Protein AF-A0A9W6BZ04-F1 (afdb_monomer)

Sequence (343 aa):
MGPELGLNRPGLRVLELGAGLGWLGMTVARNLPAAAVVVLTEQEEGGGLAWLRHNLALNAHLPGMGVVRAEPCDWRSVAGRIEQQQQQHGQVQVQPCSHQGQKEGRCSGPAAPQQSIADMPRDSQVWVAGTRDADPSLSESPPLQLQLQTQGPQSCPTPLAVDPLPEYGTCRSGSGPIGPRLQPDPSADLEPALGGADLCPLRDVHGLGRGCSDDTGTVISSSGERSGSSSSSSGTDSGCTLCSQQWDLVLGSDLVYNDVGADCLPRVMRALAGSGSGRILYCHTKHRFDTHDMQFFSQLAACGLECREVHEPSVPSPPPSPPPLTELFPDMRIAVYDIRLAG

Radius of gyration: 31.75 Å; Cα contacts (8 Å, |Δi|>4): 339; chains: 1; bounding box: 82×101×78 Å

Structure (mmCIF, N/CA/C/O backbone):
data_AF-A0A9W6BZ04-F1
#
_entry.id   AF-A0A9W6BZ04-F1
#
loop_
_atom_site.group_PDB
_atom_site.id
_atom_site.type_symbol
_atom_site.label_atom_id
_atom_site.label_alt_id
_atom_site.label_comp_id
_atom_site.label_asym_id
_atom_site.label_entity_id
_atom_site.label_seq_id
_atom_site.pdbx_PDB_ins_code
_atom_site.Cartn_x
_atom_site.Cartn_y
_atom_site.Cartn_z
_atom_site.occupancy
_atom_site.B_iso_or_equiv
_atom_site.auth_seq_id
_atom_site.auth_comp_id
_atom_site.auth_asym_id
_atom_site.auth_atom_id
_atom_site.pdbx_PDB_model_num
ATOM 1 N N . MET A 1 1 ? 5.947 5.901 18.340 1.00 54.22 1 MET A N 1
ATOM 2 C CA . MET A 1 1 ? 4.980 6.133 17.241 1.00 54.22 1 MET A CA 1
ATOM 3 C C . MET A 1 1 ? 3.594 5.491 17.425 1.00 54.22 1 MET A C 1
ATOM 5 O O . MET A 1 1 ? 2.641 6.023 16.876 1.00 54.22 1 MET A O 1
ATOM 9 N N . GLY A 1 2 ? 3.415 4.402 18.192 1.00 60.97 2 GLY A N 1
ATOM 10 C CA . GLY A 1 2 ? 2.114 3.699 18.290 1.00 60.97 2 GLY A CA 1
ATOM 11 C C . GLY A 1 2 ? 0.882 4.530 18.722 1.00 60.97 2 GLY A C 1
ATOM 12 O O . GLY A 1 2 ? -0.166 4.390 18.089 1.00 60.97 2 GLY A O 1
ATOM 13 N N . PRO A 1 3 ? 0.968 5.408 19.746 1.00 72.88 3 PRO A N 1
ATOM 14 C CA . PRO A 1 3 ? -0.195 6.171 20.218 1.00 72.88 3 PRO A CA 1
ATOM 15 C C . PRO A 1 3 ? -0.696 7.226 19.225 1.00 72.88 3 PRO A C 1
ATOM 17 O O . PRO A 1 3 ? -1.900 7.361 19.040 1.00 72.88 3 PRO A O 1
ATOM 20 N N . GLU A 1 4 ? 0.214 7.941 18.560 1.00 77.25 4 GLU A N 1
ATOM 21 C CA . GLU A 1 4 ? -0.120 9.036 17.633 1.00 77.25 4 GLU A CA 1
ATOM 22 C C . GLU A 1 4 ? -0.792 8.534 16.354 1.00 77.25 4 GLU A C 1
ATOM 24 O O . GLU A 1 4 ? -1.664 9.195 15.799 1.00 77.25 4 GLU A O 1
ATOM 29 N N . LEU A 1 5 ? -0.419 7.332 15.910 1.00 78.81 5 LEU A N 1
ATOM 30 C CA . LEU A 1 5 ? -1.044 6.657 14.775 1.00 78.81 5 LEU A CA 1
ATOM 31 C C . LEU A 1 5 ? -2.346 5.931 15.160 1.00 78.81 5 LEU A C 1
ATOM 33 O O . LEU A 1 5 ? -2.987 5.328 14.303 1.00 78.81 5 LEU A O 1
ATOM 37 N N . GLY A 1 6 ? -2.725 5.938 16.444 1.00 84.44 6 GLY A N 1
ATOM 38 C CA . GLY A 1 6 ? -3.890 5.210 16.942 1.00 84.44 6 GLY A CA 1
ATOM 39 C C . GLY A 1 6 ? -3.772 3.690 16.796 1.00 84.44 6 GLY A C 1
ATOM 40 O O . GLY A 1 6 ? -4.794 3.008 16.791 1.00 84.44 6 GLY A O 1
ATOM 41 N N . LEU A 1 7 ? -2.553 3.146 16.676 1.00 87.69 7 LEU A N 1
ATOM 42 C CA . LEU A 1 7 ? -2.330 1.718 16.401 1.00 87.69 7 LEU A CA 1
ATOM 43 C C . LEU A 1 7 ? -2.511 0.819 17.627 1.00 87.69 7 LEU A C 1
ATOM 45 O O . LEU A 1 7 ? -2.673 -0.389 17.498 1.00 87.69 7 LEU A O 1
ATOM 49 N N . ASN A 1 8 ? -2.523 1.411 18.820 1.00 87.19 8 ASN A N 1
ATOM 50 C CA . ASN A 1 8 ? -2.681 0.683 20.077 1.00 87.19 8 ASN A CA 1
ATOM 51 C C . ASN A 1 8 ? -4.150 0.401 20.437 1.00 87.19 8 ASN A C 1
ATOM 53 O O . ASN A 1 8 ? -4.415 -0.164 21.499 1.00 87.19 8 ASN A O 1
ATOM 57 N N . ARG A 1 9 ? -5.118 0.826 19.611 1.00 90.06 9 ARG A N 1
ATOM 58 C CA . ARG A 1 9 ? -6.535 0.610 19.923 1.00 90.06 9 ARG A CA 1
ATOM 59 C C . ARG A 1 9 ? -6.929 -0.860 19.719 1.00 90.06 9 ARG A C 1
ATOM 61 O O . ARG A 1 9 ? -6.537 -1.455 18.714 1.00 90.06 9 ARG A O 1
ATOM 68 N N . PRO A 1 10 ? -7.734 -1.440 20.625 1.00 94.44 10 PRO A N 1
ATOM 69 C CA . PRO A 1 10 ? -8.326 -2.750 20.406 1.00 94.44 10 PRO A CA 1
ATOM 70 C C . PRO A 1 10 ? -9.190 -2.776 19.149 1.00 94.44 10 PRO A C 1
ATOM 72 O O . PRO A 1 10 ? -9.896 -1.813 18.848 1.00 94.44 10 PRO A O 1
ATOM 75 N N . GLY A 1 11 ? -9.170 -3.908 18.454 1.00 95.56 11 GLY A N 1
ATOM 76 C CA . GLY A 1 11 ? -10.063 -4.159 17.331 1.00 95.56 11 GLY A CA 1
ATOM 77 C C . GLY A 1 11 ? -9.575 -3.610 15.990 1.00 95.56 11 GLY A C 1
ATOM 78 O O . GLY A 1 11 ? -10.374 -3.504 15.065 1.00 95.56 11 GLY A O 1
ATOM 79 N N . LEU A 1 12 ? -8.289 -3.264 15.878 1.00 95.88 12 LEU A N 1
ATOM 80 C CA . LEU A 1 12 ? -7.738 -2.625 14.684 1.00 95.88 12 LEU A CA 1
ATOM 81 C C . LEU A 1 12 ? -7.803 -3.545 13.456 1.00 95.88 12 LEU A C 1
ATOM 83 O O . LEU A 1 12 ? -7.442 -4.721 13.532 1.00 95.88 12 LEU A O 1
ATOM 87 N N . ARG A 1 13 ? -8.256 -3.008 12.324 1.00 96.88 13 ARG A N 1
ATOM 88 C CA . ARG A 1 13 ? -8.379 -3.707 11.040 1.00 96.88 13 ARG A CA 1
ATOM 89 C C . ARG A 1 13 ? -7.335 -3.187 10.062 1.00 96.88 13 ARG A C 1
ATOM 91 O O . ARG A 1 13 ? -7.428 -2.045 9.610 1.00 96.88 13 ARG A O 1
ATOM 98 N N . VAL A 1 14 ? -6.361 -4.026 9.726 1.00 97.12 14 VAL A N 1
ATOM 99 C CA . VAL A 1 14 ? -5.273 -3.682 8.802 1.00 97.12 14 VAL A CA 1
ATOM 100 C C . VAL A 1 14 ? -5.469 -4.398 7.472 1.00 97.12 14 VAL A C 1
ATOM 102 O O . VAL A 1 14 ? -5.781 -5.588 7.451 1.00 97.12 14 VAL A O 1
ATOM 105 N N . LEU A 1 15 ? -5.236 -3.682 6.378 1.00 97.88 15 LEU A N 1
ATOM 106 C CA . LEU A 1 15 ? -5.147 -4.230 5.028 1.00 97.88 15 LEU A CA 1
ATOM 107 C C . LEU A 1 15 ? -3.746 -3.981 4.468 1.00 97.88 15 LEU A C 1
ATOM 109 O O . LEU A 1 15 ? -3.263 -2.858 4.531 1.00 97.88 15 LEU A O 1
ATOM 113 N N . GLU A 1 16 ? -3.113 -4.989 3.881 1.00 98.31 16 GLU A N 1
ATOM 114 C CA . GLU A 1 16 ? -1.902 -4.839 3.072 1.00 98.31 16 GLU A CA 1
ATOM 115 C C . GLU A 1 16 ? -2.220 -5.126 1.599 1.00 98.31 16 GLU A C 1
ATOM 117 O O . GLU A 1 16 ? -2.743 -6.191 1.254 1.00 98.31 16 GLU A O 1
ATOM 122 N N . LEU A 1 17 ? -1.906 -4.168 0.727 1.00 98.12 17 LEU A N 1
ATOM 123 C CA . LEU A 1 17 ? -2.006 -4.285 -0.725 1.00 98.12 17 LEU A CA 1
ATOM 124 C C . LEU A 1 17 ? -0.727 -4.901 -1.294 1.00 98.12 17 LEU A C 1
ATOM 126 O O . LEU A 1 17 ? 0.350 -4.409 -0.975 1.00 98.12 17 LEU A O 1
ATOM 130 N N . GLY A 1 18 ? -0.855 -5.926 -2.147 1.00 97.38 18 GLY A N 1
ATOM 131 C CA . GLY A 1 18 ? 0.272 -6.554 -2.856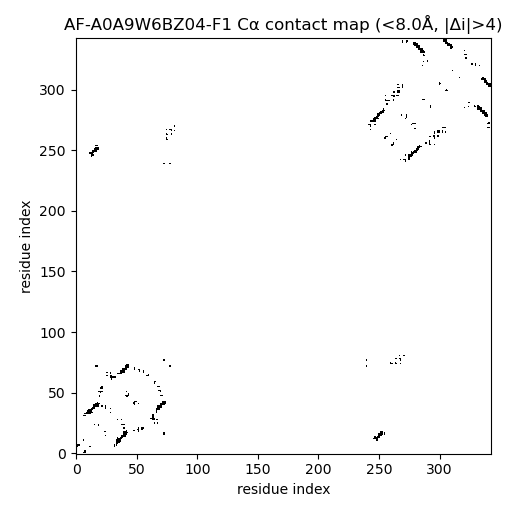 1.00 97.38 18 GLY A CA 1
ATOM 132 C C . GLY A 1 18 ? 1.355 -7.074 -1.912 1.00 97.38 18 GLY A C 1
ATOM 133 O O . GLY A 1 18 ? 2.504 -6.645 -1.966 1.00 97.38 18 GLY A O 1
ATOM 134 N N . ALA A 1 19 ? 0.966 -7.962 -1.003 1.00 98.00 19 ALA A N 1
ATOM 135 C CA . ALA A 1 19 ? 1.799 -8.408 0.104 1.00 98.00 19 ALA A CA 1
ATOM 136 C C . ALA A 1 19 ? 3.002 -9.262 -0.338 1.00 98.00 19 ALA A C 1
ATOM 138 O O . ALA A 1 19 ? 3.933 -9.460 0.449 1.00 98.00 19 ALA A O 1
ATOM 139 N N . GLY A 1 20 ? 2.996 -9.808 -1.560 1.00 96.94 20 GLY A N 1
ATOM 140 C CA . GLY A 1 20 ? 4.049 -10.664 -2.092 1.00 96.94 20 GLY A CA 1
ATOM 141 C C . GLY A 1 20 ? 4.304 -11.872 -1.192 1.00 96.94 20 GLY A C 1
ATOM 142 O O . GLY A 1 20 ? 3.544 -12.837 -1.163 1.00 96.94 20 GLY A O 1
ATOM 143 N N . LEU A 1 21 ? 5.392 -11.816 -0.422 1.00 97.88 21 LEU A N 1
ATOM 144 C CA . LEU A 1 21 ? 5.762 -12.863 0.536 1.00 97.88 21 LEU A CA 1
ATOM 145 C C . LEU A 1 21 ? 5.057 -12.743 1.902 1.00 97.88 21 LEU A C 1
ATOM 147 O O . LEU A 1 21 ? 5.131 -13.683 2.693 1.00 97.88 21 LEU A O 1
ATOM 151 N N . GLY A 1 22 ? 4.405 -11.613 2.193 1.00 98.06 22 GLY A N 1
ATOM 152 C CA . GLY A 1 22 ? 3.672 -11.348 3.436 1.00 98.06 22 GLY A CA 1
ATOM 153 C C . GLY A 1 22 ? 4.522 -10.832 4.601 1.00 98.06 22 GLY A C 1
ATOM 154 O O . GLY A 1 22 ? 4.032 -10.754 5.726 1.00 98.06 22 GLY A O 1
ATOM 155 N N . TRP A 1 23 ? 5.797 -10.499 4.373 1.00 98.00 23 TRP A N 1
ATOM 156 C CA . TRP A 1 23 ? 6.731 -10.110 5.439 1.00 98.00 23 TRP A CA 1
ATOM 157 C C . TRP A 1 23 ? 6.267 -8.899 6.248 1.00 98.00 23 TRP A C 1
ATOM 159 O O . TRP A 1 23 ? 6.325 -8.934 7.481 1.00 98.00 23 TRP A O 1
ATOM 169 N N . LEU A 1 24 ? 5.810 -7.839 5.577 1.00 97.44 24 LEU A N 1
ATOM 170 C CA . LEU A 1 24 ? 5.386 -6.609 6.238 1.00 97.44 24 LEU A CA 1
ATOM 171 C C . LEU A 1 24 ? 4.152 -6.868 7.104 1.00 97.44 24 LEU A C 1
ATOM 173 O O . LEU A 1 24 ? 4.206 -6.637 8.311 1.00 97.44 24 LEU A O 1
ATOM 177 N N . GLY A 1 25 ? 3.075 -7.417 6.550 1.00 97.81 25 GLY A N 1
ATOM 178 C CA . GLY A 1 25 ? 1.854 -7.652 7.308 1.00 97.81 25 GLY A CA 1
ATOM 179 C C . GLY A 1 25 ? 1.984 -8.702 8.412 1.00 97.81 25 GLY A C 1
ATOM 180 O O . GLY A 1 25 ? 1.429 -8.504 9.493 1.00 97.81 25 GLY A O 1
ATOM 181 N N . MET A 1 26 ? 2.789 -9.758 8.230 1.00 98.25 26 MET A N 1
ATOM 182 C CA . MET A 1 26 ? 3.126 -10.676 9.331 1.00 98.25 26 MET A CA 1
ATOM 183 C C . MET A 1 26 ? 3.902 -9.963 10.446 1.00 98.25 26 MET A C 1
ATOM 185 O O . MET A 1 26 ? 3.641 -10.178 11.631 1.00 98.25 26 MET A O 1
ATOM 189 N N . THR A 1 27 ? 4.835 -9.078 10.088 1.00 97.75 27 THR A N 1
ATOM 190 C CA . THR A 1 27 ? 5.570 -8.266 11.068 1.00 97.75 27 THR A CA 1
ATOM 191 C C . THR A 1 27 ? 4.628 -7.323 11.810 1.00 97.75 27 THR A C 1
ATOM 193 O O . THR A 1 27 ? 4.702 -7.224 13.034 1.00 97.75 27 THR A O 1
ATOM 196 N N . VAL A 1 28 ? 3.702 -6.678 11.102 1.00 96.06 28 VAL A N 1
ATOM 197 C CA . VAL A 1 28 ? 2.673 -5.818 11.696 1.00 96.06 28 VAL A CA 1
ATOM 198 C C . VAL A 1 28 ? 1.808 -6.608 12.675 1.00 96.06 28 VAL A C 1
ATOM 200 O O . VAL A 1 28 ? 1.656 -6.183 13.815 1.00 96.06 28 VAL A O 1
ATOM 203 N N . ALA A 1 29 ? 1.315 -7.788 12.294 1.00 96.81 29 ALA A N 1
ATOM 204 C CA . ALA A 1 29 ? 0.484 -8.625 13.161 1.00 96.81 29 ALA A CA 1
ATOM 205 C C . ALA A 1 29 ? 1.190 -9.024 14.467 1.00 96.81 29 ALA A C 1
ATOM 207 O O . ALA A 1 29 ? 0.602 -8.959 15.545 1.00 96.81 29 ALA A O 1
ATOM 208 N N . ARG A 1 30 ? 2.482 -9.364 14.392 1.00 96.44 30 ARG A N 1
ATOM 209 C CA . ARG A 1 30 ? 3.304 -9.687 15.571 1.00 96.44 30 ARG A CA 1
ATOM 210 C C . ARG A 1 30 ? 3.502 -8.498 16.513 1.00 96.44 30 ARG A C 1
ATOM 212 O O . ARG A 1 30 ? 3.690 -8.701 17.709 1.00 96.44 30 ARG A O 1
ATOM 219 N N . ASN A 1 31 ? 3.491 -7.278 15.977 1.00 95.62 31 ASN A N 1
ATOM 220 C CA . ASN A 1 31 ? 3.725 -6.047 16.734 1.00 95.62 31 ASN A CA 1
ATOM 221 C C . ASN A 1 31 ? 2.431 -5.305 17.110 1.00 95.62 31 ASN A C 1
ATOM 223 O O . ASN A 1 31 ? 2.485 -4.363 17.898 1.00 95.62 31 ASN A O 1
ATOM 227 N N . LEU A 1 32 ? 1.274 -5.741 16.602 1.00 95.06 32 LEU A N 1
ATOM 228 C CA . LEU A 1 32 ? -0.050 -5.203 16.918 1.00 95.06 32 LEU A CA 1
ATOM 229 C C . LEU A 1 32 ? -0.950 -6.296 17.522 1.00 95.06 32 LEU A C 1
ATOM 231 O O . LEU A 1 32 ? -1.942 -6.689 16.908 1.00 95.06 32 LEU A O 1
ATOM 235 N N . PRO A 1 33 ? -0.668 -6.772 18.751 1.00 91.44 33 PRO A N 1
ATOM 236 C CA . PRO A 1 33 ? -1.429 -7.863 19.371 1.00 91.44 33 PRO A CA 1
ATOM 237 C C . PRO A 1 33 ? -2.907 -7.522 19.633 1.00 91.44 33 PRO A C 1
ATOM 239 O O . PRO A 1 33 ? -3.699 -8.413 19.921 1.00 91.44 33 PRO A O 1
ATOM 242 N N . ALA A 1 34 ? -3.279 -6.241 19.554 1.00 92.56 34 ALA A N 1
ATOM 243 C CA . ALA A 1 34 ? -4.647 -5.757 19.724 1.00 92.56 34 ALA A CA 1
ATOM 244 C C . ALA A 1 34 ? -5.436 -5.651 18.400 1.00 92.56 34 ALA A C 1
ATOM 246 O O . ALA A 1 34 ? -6.613 -5.276 18.425 1.00 92.56 34 ALA A O 1
ATOM 247 N N . ALA A 1 35 ? -4.812 -5.952 17.254 1.00 95.81 35 ALA A N 1
ATOM 248 C CA . ALA A 1 35 ? -5.495 -5.969 15.965 1.00 95.81 35 ALA A CA 1
ATOM 249 C C . ALA A 1 35 ? -6.572 -7.065 15.942 1.00 95.81 35 ALA A C 1
ATOM 251 O O . ALA A 1 35 ? -6.328 -8.200 16.344 1.00 95.81 35 ALA A O 1
ATOM 252 N N . ALA A 1 36 ? -7.767 -6.729 15.455 1.00 96.12 36 ALA A N 1
ATOM 253 C CA . ALA A 1 36 ? -8.817 -7.716 15.209 1.00 96.12 36 ALA A CA 1
ATOM 254 C C . ALA A 1 36 ? -8.498 -8.580 13.989 1.00 96.12 36 ALA A C 1
ATOM 256 O O . ALA A 1 36 ? -8.820 -9.766 13.971 1.00 96.12 36 ALA A O 1
ATOM 257 N N . VAL A 1 37 ? -7.927 -7.970 12.948 1.00 97.38 37 VAL A N 1
ATOM 258 C CA . VAL A 1 37 ? -7.633 -8.648 11.686 1.00 97.38 37 VAL A CA 1
ATOM 259 C C . VAL A 1 37 ? -6.518 -7.932 10.934 1.00 97.38 37 VAL A C 1
ATOM 261 O O . VAL A 1 37 ? -6.476 -6.701 10.888 1.00 97.38 37 VAL A O 1
ATOM 264 N N . VAL A 1 38 ? -5.648 -8.719 10.308 1.00 97.81 38 VAL A N 1
ATOM 265 C CA . VAL A 1 38 ? -4.677 -8.261 9.313 1.00 97.81 38 VAL A CA 1
ATOM 266 C C . VAL A 1 38 ? -4.923 -9.049 8.028 1.00 97.81 38 VAL A C 1
ATOM 268 O O . VAL A 1 38 ? -4.720 -10.263 7.982 1.00 97.81 38 VAL A O 1
ATOM 271 N N . VAL A 1 39 ? -5.402 -8.372 6.988 1.00 98.12 39 VAL A N 1
ATOM 272 C CA . VAL A 1 39 ? -5.646 -8.978 5.676 1.00 98.12 39 VAL A CA 1
ATOM 273 C 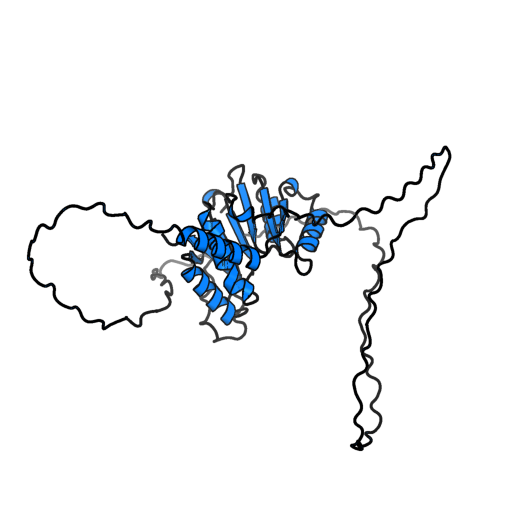C . VAL A 1 39 ? -4.493 -8.642 4.749 1.00 98.12 39 VAL A C 1
ATOM 275 O O . VAL A 1 39 ? -4.231 -7.477 4.477 1.00 98.12 39 VAL A O 1
ATOM 278 N N . LEU A 1 40 ? -3.820 -9.674 4.255 1.00 98.50 40 LEU A N 1
ATOM 279 C CA . LEU A 1 40 ? -2.778 -9.574 3.241 1.00 98.50 40 LEU A CA 1
ATOM 280 C C . LEU A 1 40 ? -3.403 -9.871 1.887 1.00 98.50 40 LEU A C 1
ATOM 282 O O . LEU A 1 40 ? -4.123 -10.863 1.758 1.00 98.50 40 LEU A O 1
ATOM 286 N N . THR A 1 41 ? -3.146 -9.048 0.880 1.00 98.12 41 THR A N 1
ATOM 287 C CA . THR A 1 41 ? -3.734 -9.269 -0.443 1.00 98.12 41 THR A CA 1
ATOM 288 C C . THR A 1 41 ? -2.697 -9.531 -1.508 1.00 98.12 41 THR A C 1
ATOM 290 O O . THR A 1 41 ? -1.610 -8.966 -1.469 1.00 98.12 41 THR A O 1
ATOM 293 N N . GLU A 1 42 ? -3.043 -10.390 -2.460 1.00 97.56 42 GLU A N 1
ATOM 294 C CA . GLU A 1 42 ? -2.203 -10.692 -3.615 1.00 97.56 42 GLU A CA 1
ATOM 295 C C . GLU A 1 42 ? -3.067 -11.112 -4.808 1.00 97.56 42 GLU A C 1
ATOM 297 O O . GLU A 1 42 ? -4.206 -11.563 -4.630 1.00 97.56 42 GLU A O 1
ATOM 302 N N . GLN A 1 43 ? -2.539 -10.972 -6.022 1.00 95.38 43 GLN A N 1
ATOM 303 C CA . GLN A 1 43 ? -3.199 -11.479 -7.220 1.00 95.38 43 GLN A CA 1
ATOM 304 C C . GLN A 1 43 ? -3.201 -13.018 -7.246 1.00 95.38 43 GLN A C 1
ATOM 306 O O . GLN A 1 43 ? -2.257 -13.687 -6.810 1.00 95.38 43 GLN A O 1
ATOM 311 N N . GLU A 1 44 ? -4.284 -13.601 -7.760 1.00 95.31 44 GLU A N 1
ATOM 312 C CA . GLU A 1 44 ? -4.364 -15.052 -7.978 1.00 95.31 44 GLU A CA 1
ATOM 313 C C . GLU A 1 44 ? -3.587 -15.478 -9.221 1.00 95.31 44 GLU A C 1
ATOM 315 O O . GLU A 1 44 ? -2.946 -16.534 -9.224 1.00 95.31 44 GLU A O 1
ATOM 320 N N . GLU A 1 45 ? -3.615 -14.642 -10.262 1.00 94.12 45 GLU A N 1
ATOM 321 C CA . GLU A 1 45 ? -2.886 -14.878 -11.501 1.00 94.12 45 GLU A CA 1
ATOM 322 C C . GLU A 1 45 ? -1.379 -15.009 -11.221 1.00 94.12 45 GLU A C 1
ATOM 324 O O . GLU A 1 45 ? -0.792 -14.258 -10.444 1.00 94.12 45 GLU A O 1
ATOM 329 N N . GLY A 1 46 ? -0.743 -16.024 -11.809 1.00 94.44 46 GLY A N 1
ATOM 330 C CA . GLY A 1 46 ? 0.673 -16.317 -11.569 1.00 94.44 46 GLY A CA 1
ATOM 331 C C . GLY A 1 46 ? 0.984 -16.992 -10.225 1.00 94.44 46 GLY A C 1
ATOM 332 O O . GLY A 1 46 ? 2.150 -17.248 -9.940 1.00 94.44 46 GLY A O 1
ATOM 333 N N . GLY A 1 47 ? -0.024 -17.324 -9.407 1.00 96.81 47 GLY A N 1
ATOM 334 C CA . GLY A 1 47 ? 0.149 -18.117 -8.184 1.00 96.81 47 GLY A CA 1
ATOM 335 C C . GLY A 1 47 ? 0.617 -17.334 -6.953 1.00 96.81 47 GLY A C 1
ATOM 336 O O . GLY A 1 47 ? 0.888 -17.952 -5.919 1.00 96.81 47 GLY A O 1
ATOM 337 N N . GLY A 1 48 ? 0.667 -15.999 -7.022 1.00 96.62 48 GLY A N 1
ATOM 338 C CA . GLY A 1 48 ? 1.095 -15.138 -5.912 1.00 96.62 48 GLY A CA 1
ATOM 339 C C . GLY A 1 48 ? 0.299 -15.391 -4.630 1.00 96.62 48 GLY A C 1
ATOM 340 O O . GLY A 1 48 ? 0.878 -15.655 -3.576 1.00 96.62 48 GLY A O 1
ATOM 341 N N . LEU A 1 49 ? -1.034 -15.436 -4.721 1.00 97.50 49 LEU A N 1
ATOM 342 C CA . LEU A 1 49 ? -1.887 -15.715 -3.562 1.00 97.50 49 LEU A CA 1
ATOM 343 C C . LEU A 1 49 ? -1.656 -17.106 -2.950 1.00 97.50 49 LEU A C 1
ATOM 345 O O . LEU A 1 49 ? -1.691 -17.260 -1.726 1.00 97.50 49 LEU A O 1
ATOM 349 N N . ALA A 1 50 ? -1.429 -18.131 -3.775 1.00 97.94 50 ALA A N 1
ATOM 350 C CA . ALA A 1 50 ? -1.141 -19.478 -3.283 1.00 97.94 50 ALA A CA 1
ATOM 351 C C . ALA A 1 50 ? 0.193 -19.508 -2.521 1.00 97.94 50 ALA A C 1
ATOM 353 O O . ALA A 1 50 ? 0.276 -20.099 -1.442 1.00 97.94 50 ALA A O 1
ATOM 354 N N . TRP A 1 51 ? 1.204 -18.807 -3.040 1.00 98.31 51 TRP A N 1
ATOM 355 C CA . TRP A 1 51 ? 2.502 -18.661 -2.389 1.00 98.31 51 TRP A CA 1
ATOM 356 C C . TRP A 1 51 ? 2.412 -17.889 -1.065 1.00 98.31 51 TRP A C 1
ATOM 358 O O . TRP A 1 51 ? 2.955 -18.322 -0.048 1.00 98.31 51 TRP A O 1
ATOM 368 N N . LEU A 1 52 ? 1.646 -16.797 -1.033 1.00 98.44 52 LEU A N 1
ATOM 369 C CA . LEU A 1 52 ? 1.375 -16.043 0.190 1.00 98.44 52 LEU A CA 1
ATOM 370 C C . LEU A 1 52 ? 0.702 -16.920 1.260 1.00 98.44 52 LEU A C 1
ATOM 372 O O . LEU A 1 52 ? 1.125 -16.931 2.416 1.00 98.44 52 LEU A O 1
ATOM 376 N N . ARG A 1 53 ? -0.312 -17.710 0.879 1.00 98.50 53 ARG A N 1
ATOM 377 C CA . ARG A 1 53 ? -0.979 -18.668 1.781 1.00 98.50 53 ARG A CA 1
ATOM 378 C C . ARG A 1 53 ? -0.017 -19.733 2.309 1.00 98.50 53 ARG A C 1
ATOM 380 O O . ARG A 1 53 ? -0.080 -20.066 3.491 1.00 98.50 53 ARG A O 1
ATOM 387 N N . HIS A 1 54 ? 0.880 -20.240 1.464 1.00 98.38 54 HIS A N 1
ATOM 388 C CA . HIS A 1 54 ? 1.928 -21.169 1.882 1.00 98.38 54 HIS A CA 1
ATOM 389 C C . HIS A 1 54 ? 2.836 -20.548 2.957 1.00 98.38 54 HIS A C 1
ATOM 391 O O . HIS A 1 54 ? 3.023 -21.146 4.018 1.00 98.38 54 HIS A O 1
ATOM 397 N N . ASN A 1 55 ? 3.316 -19.318 2.749 1.00 98.62 55 ASN A N 1
ATOM 398 C CA . ASN A 1 55 ? 4.149 -18.616 3.732 1.00 98.62 55 ASN A CA 1
ATOM 399 C C . ASN A 1 55 ? 3.415 -18.364 5.054 1.00 98.62 55 ASN A C 1
ATOM 401 O O . ASN A 1 55 ? 4.005 -18.524 6.124 1.00 98.62 55 ASN A O 1
ATOM 405 N N . LEU A 1 56 ? 2.127 -18.014 5.004 1.00 98.38 56 LEU A N 1
ATOM 406 C CA . LEU A 1 56 ? 1.309 -17.880 6.210 1.00 98.38 56 LEU A CA 1
ATOM 407 C C . LEU A 1 56 ? 1.217 -19.196 6.986 1.00 98.38 56 LEU A C 1
ATOM 409 O O . LEU A 1 56 ? 1.373 -19.190 8.205 1.00 98.38 56 LEU A O 1
ATOM 413 N N . ALA A 1 57 ? 1.026 -20.323 6.296 1.00 98.44 57 ALA A N 1
ATOM 414 C CA . ALA A 1 57 ? 0.972 -21.635 6.935 1.00 98.44 57 ALA A CA 1
ATOM 415 C C . ALA A 1 57 ? 2.295 -21.990 7.636 1.00 98.44 57 ALA A C 1
ATOM 417 O O . ALA A 1 57 ? 2.274 -22.450 8.778 1.00 98.44 57 ALA A O 1
ATOM 418 N N . LEU A 1 58 ? 3.441 -21.704 7.006 1.00 98.38 58 LEU A N 1
ATOM 419 C CA . LEU A 1 58 ? 4.763 -21.905 7.619 1.00 98.38 58 LEU A CA 1
ATOM 420 C C . LEU A 1 58 ? 4.951 -21.081 8.903 1.00 98.38 58 LEU A C 1
ATOM 422 O O . LEU A 1 58 ? 5.636 -21.514 9.830 1.00 98.38 58 LEU A O 1
ATOM 426 N N . ASN A 1 59 ? 4.318 -19.911 8.982 1.00 98.38 59 ASN A N 1
ATOM 427 C CA . ASN A 1 59 ? 4.462 -18.975 10.094 1.00 98.38 59 ASN A CA 1
ATOM 428 C C . ASN A 1 59 ? 3.305 -19.022 11.102 1.00 98.38 59 ASN A C 1
ATOM 430 O O . ASN A 1 59 ? 3.346 -18.294 12.089 1.00 98.38 59 ASN A O 1
ATOM 434 N N . ALA A 1 60 ? 2.306 -19.892 10.924 1.00 98.25 60 ALA A N 1
ATOM 435 C CA . ALA A 1 60 ? 1.081 -19.913 11.734 1.00 98.25 60 ALA A CA 1
ATOM 436 C C . ALA A 1 60 ? 1.314 -20.101 13.249 1.00 98.25 60 ALA A C 1
ATOM 438 O O . ALA A 1 60 ? 0.462 -19.745 14.059 1.00 98.25 60 ALA A O 1
ATOM 439 N N . HIS A 1 61 ? 2.471 -20.643 13.635 1.00 97.88 61 HIS A N 1
ATOM 440 C CA . HIS A 1 61 ? 2.875 -20.856 15.024 1.00 97.88 61 HIS A CA 1
ATOM 441 C C . HIS A 1 61 ? 3.386 -19.585 15.730 1.00 97.88 61 HIS A C 1
ATOM 443 O O . HIS A 1 61 ? 3.558 -19.592 16.950 1.00 97.88 61 HIS A O 1
ATOM 449 N N . LEU A 1 62 ? 3.667 -18.502 14.995 1.00 97.62 62 LEU A N 1
ATOM 450 C CA . LEU A 1 62 ? 4.192 -17.268 15.575 1.00 97.62 62 LEU A CA 1
ATOM 451 C C . LEU A 1 62 ? 3.094 -16.475 16.319 1.00 97.62 62 LEU A C 1
ATOM 453 O O . LEU A 1 62 ? 1.927 -16.493 15.918 1.00 97.62 62 LEU A O 1
ATOM 457 N N . PRO A 1 63 ? 3.444 -15.724 17.382 1.00 97.44 63 PRO A N 1
ATOM 458 C CA . PRO A 1 63 ? 2.486 -14.885 18.102 1.00 97.44 63 PRO A CA 1
ATOM 459 C C . PRO A 1 63 ? 1.771 -13.885 17.183 1.00 97.44 63 PRO A C 1
ATOM 461 O O . PRO A 1 63 ? 2.398 -13.283 16.319 1.00 97.44 63 PRO A O 1
ATOM 464 N N . GLY A 1 64 ? 0.465 -13.683 17.376 1.00 96.31 64 GLY A N 1
ATOM 465 C CA . GLY A 1 64 ? -0.334 -12.742 16.575 1.00 96.31 64 GLY A CA 1
ATOM 466 C C . GLY A 1 64 ? -0.788 -13.273 15.209 1.00 96.31 64 GLY A C 1
ATOM 467 O O . GLY A 1 64 ? -1.624 -12.648 14.567 1.00 96.31 64 GLY A O 1
ATOM 468 N N . MET A 1 65 ? -0.334 -14.453 14.774 1.00 98.00 65 MET A N 1
ATOM 469 C CA . MET A 1 65 ? -0.706 -14.990 13.457 1.00 98.00 65 MET A CA 1
ATOM 470 C C . MET A 1 65 ? -2.156 -15.475 13.354 1.00 98.00 65 MET A C 1
ATOM 472 O O . MET A 1 65 ? -2.686 -15.575 12.252 1.00 98.00 65 MET A O 1
ATOM 476 N N . GLY A 1 66 ? -2.837 -15.694 14.484 1.00 97.31 66 GLY A N 1
ATOM 477 C CA . GLY A 1 66 ? -4.248 -16.097 14.513 1.00 97.31 66 GLY A CA 1
ATOM 478 C C . GLY A 1 66 ? -5.230 -15.065 13.939 1.00 97.31 66 GLY A C 1
ATOM 479 O O . GLY A 1 66 ? -6.374 -15.422 13.668 1.00 97.31 66 GLY A O 1
ATOM 480 N N . VAL A 1 67 ? -4.803 -13.811 13.736 1.00 97.38 67 VAL A N 1
ATOM 481 C CA . VAL A 1 67 ? -5.626 -12.746 13.128 1.00 97.38 67 VAL A CA 1
ATOM 482 C C . VAL A 1 67 ? -5.234 -12.425 11.681 1.00 97.38 67 VAL A C 1
ATOM 484 O O . VAL A 1 67 ? -5.817 -11.525 11.074 1.00 97.38 67 VAL A O 1
ATOM 487 N N . VAL A 1 68 ? -4.248 -13.135 11.121 1.00 98.38 68 VAL A N 1
ATOM 488 C CA . VAL A 1 68 ? -3.731 -12.886 9.770 1.00 98.38 68 VAL A CA 1
ATOM 489 C C . VAL A 1 68 ? -4.401 -13.812 8.766 1.00 98.38 68 VAL A C 1
ATOM 491 O O . VAL A 1 68 ? -4.494 -15.019 8.987 1.00 98.38 68 VAL A O 1
ATOM 494 N N . ARG A 1 69 ? -4.829 -13.270 7.626 1.00 98.06 69 ARG A N 1
ATOM 495 C CA . ARG A 1 69 ? -5.331 -14.072 6.502 1.00 98.06 69 ARG A CA 1
ATOM 496 C C . ARG A 1 69 ? -4.953 -13.468 5.157 1.00 98.06 69 ARG A C 1
ATOM 498 O O . ARG A 1 69 ? -4.668 -12.279 5.073 1.00 98.06 69 ARG A O 1
ATOM 505 N N . ALA A 1 70 ? -4.986 -14.297 4.117 1.00 98.19 70 ALA A N 1
ATOM 506 C CA . ALA A 1 70 ? -4.720 -13.885 2.744 1.00 98.19 70 ALA A CA 1
ATOM 507 C C . ALA A 1 70 ? -6.002 -13.867 1.897 1.00 98.19 70 ALA A C 1
ATOM 509 O O . ALA A 1 70 ? -6.726 -14.868 1.851 1.00 98.19 70 ALA A O 1
ATOM 510 N N . GLU A 1 71 ? -6.248 -12.762 1.196 1.00 97.69 71 GLU A N 1
ATOM 511 C CA . GLU A 1 71 ? -7.396 -12.568 0.301 1.00 97.69 71 GLU A CA 1
ATOM 512 C C . GLU A 1 71 ? -6.940 -12.216 -1.130 1.00 97.69 71 GLU A C 1
ATOM 514 O O . GLU A 1 71 ? -5.915 -11.554 -1.302 1.00 97.69 71 GLU A O 1
ATOM 519 N N . PRO A 1 72 ? -7.673 -12.650 -2.172 1.00 96.69 72 PRO A N 1
ATOM 520 C CA . PRO A 1 72 ? -7.369 -12.262 -3.545 1.00 96.69 72 PRO A CA 1
ATOM 521 C C . PRO A 1 72 ? -7.627 -10.767 -3.764 1.00 96.69 72 PRO A C 1
ATOM 523 O O . PRO A 1 72 ? -8.666 -10.242 -3.358 1.00 96.69 72 PRO A O 1
ATOM 526 N N . CYS A 1 73 ? -6.716 -10.082 -4.453 1.00 96.50 73 CYS A N 1
ATOM 527 C CA . CYS A 1 73 ? -6.932 -8.714 -4.920 1.00 96.50 73 CYS A CA 1
ATOM 528 C C . CYS A 1 73 ? -6.231 -8.484 -6.258 1.00 96.50 73 CYS A C 1
ATOM 530 O O . CYS A 1 73 ? -5.031 -8.234 -6.315 1.00 96.50 73 CYS A O 1
ATOM 532 N N . ASP A 1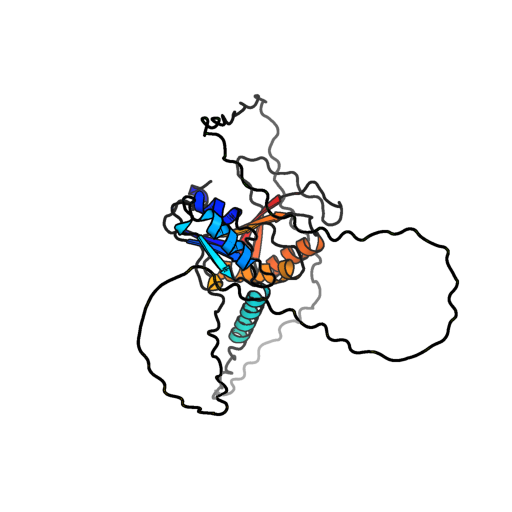 74 ? -7.007 -8.543 -7.337 1.00 96.00 74 ASP A N 1
ATOM 533 C CA . ASP A 1 74 ? -6.572 -8.117 -8.663 1.00 96.00 74 ASP A CA 1
ATOM 534 C C . ASP A 1 74 ? -6.980 -6.653 -8.882 1.00 96.00 74 ASP A C 1
ATOM 536 O O . ASP A 1 74 ? -8.170 -6.317 -8.922 1.00 96.00 74 ASP A O 1
ATOM 540 N N . TRP A 1 75 ? -5.997 -5.761 -9.021 1.00 96.44 75 TRP A N 1
ATOM 541 C CA . TRP A 1 75 ? -6.264 -4.326 -9.125 1.00 96.44 75 TRP A CA 1
ATOM 542 C C . TRP A 1 75 ? -7.011 -3.934 -10.401 1.00 96.44 75 TRP A C 1
ATOM 544 O O . TRP A 1 75 ? -7.814 -3.006 -10.335 1.00 96.44 75 TRP A O 1
ATOM 554 N N . ARG A 1 76 ? -6.825 -4.639 -11.529 1.00 96.31 76 ARG A N 1
ATOM 555 C CA . ARG A 1 76 ? -7.582 -4.371 -12.769 1.00 96.31 76 ARG A CA 1
ATOM 556 C C . ARG A 1 76 ? -9.057 -4.668 -12.553 1.00 96.31 76 ARG A C 1
ATOM 558 O O . ARG A 1 76 ? -9.923 -3.870 -12.900 1.00 96.31 76 ARG A O 1
ATOM 565 N N . SER A 1 77 ? -9.336 -5.804 -11.926 1.00 94.81 77 SER A N 1
ATOM 566 C CA . SER A 1 77 ? -10.690 -6.264 -11.626 1.00 94.81 77 SER A CA 1
ATOM 567 C C . SER A 1 77 ? -11.391 -5.346 -10.624 1.00 94.81 77 SER A C 1
ATOM 569 O O . SER A 1 77 ? -12.600 -5.126 -10.704 1.00 94.81 77 SER A O 1
ATOM 571 N N . VAL A 1 78 ? -10.654 -4.798 -9.654 1.00 94.50 78 VAL A N 1
ATOM 572 C CA . VAL A 1 78 ? -11.196 -3.802 -8.718 1.00 94.50 78 VAL A CA 1
ATOM 573 C C . VAL A 1 78 ? -11.436 -2.464 -9.420 1.00 94.50 78 VAL A C 1
ATOM 575 O O . VAL A 1 78 ? -12.540 -1.932 -9.318 1.00 94.50 78 VAL A O 1
ATOM 578 N N . ALA A 1 79 ? -10.460 -1.955 -10.176 1.00 95.44 79 ALA A N 1
ATOM 579 C CA . ALA A 1 79 ? -10.577 -0.708 -10.930 1.00 95.44 79 ALA A CA 1
ATOM 580 C C . ALA A 1 79 ? -11.752 -0.736 -11.921 1.00 95.44 79 ALA A C 1
ATOM 582 O O . ALA A 1 79 ? -12.596 0.159 -11.888 1.00 95.44 79 ALA A O 1
ATOM 583 N N . GLY A 1 80 ? -11.880 -1.799 -12.719 1.00 95.38 80 GLY A N 1
ATOM 584 C CA . GLY A 1 80 ? -12.977 -1.943 -13.678 1.00 95.38 80 GLY A CA 1
ATOM 585 C C . GLY A 1 80 ? -14.357 -1.955 -13.013 1.00 95.38 80 GLY A C 1
ATOM 586 O O . GLY A 1 80 ? -15.298 -1.353 -13.526 1.00 95.38 80 GLY A O 1
ATOM 587 N N . ARG A 1 81 ? -14.487 -2.566 -11.825 1.00 93.31 81 ARG A N 1
ATOM 588 C CA . ARG A 1 81 ? -15.741 -2.527 -11.050 1.00 93.31 81 ARG A CA 1
ATOM 589 C C . ARG A 1 81 ? -16.057 -1.131 -10.520 1.00 93.31 81 ARG A C 1
ATOM 591 O O . ARG A 1 81 ? -17.217 -0.727 -10.561 1.00 93.31 81 ARG A O 1
ATOM 598 N N . ILE A 1 82 ? -15.053 -0.391 -10.048 1.00 92.50 82 ILE A N 1
ATOM 599 C CA . ILE A 1 82 ? -15.228 0.999 -9.599 1.00 92.50 82 ILE A CA 1
ATOM 600 C C . ILE A 1 82 ? -15.748 1.863 -10.755 1.00 92.50 82 ILE A C 1
ATOM 602 O O . ILE A 1 82 ? -16.715 2.604 -10.584 1.00 92.50 82 ILE A O 1
ATOM 606 N N . GLU A 1 83 ? -15.159 1.732 -11.944 1.00 93.38 83 GLU A N 1
ATOM 607 C CA . GLU A 1 83 ? -15.575 2.484 -13.133 1.00 93.38 83 GLU A CA 1
ATOM 608 C C . GLU A 1 83 ? -17.004 2.127 -13.569 1.00 93.38 83 GLU A C 1
ATOM 610 O O . GLU A 1 83 ? -17.816 3.018 -13.826 1.00 93.38 83 GLU A O 1
ATOM 615 N N . GLN A 1 84 ? -17.359 0.838 -13.573 1.00 93.56 84 GLN A N 1
ATOM 616 C CA . GLN A 1 84 ? -18.726 0.389 -13.865 1.00 93.56 84 GLN A CA 1
ATOM 617 C C . GLN A 1 84 ? -19.744 0.956 -12.865 1.00 93.56 84 GLN A C 1
ATOM 619 O O . GLN A 1 84 ? -20.807 1.433 -13.267 1.00 93.56 84 GLN A O 1
ATOM 624 N N . GLN A 1 85 ? -19.421 0.956 -11.567 1.00 90.69 85 GLN A N 1
ATOM 625 C CA . GLN A 1 85 ? -20.288 1.537 -10.540 1.00 90.69 85 GLN A CA 1
ATOM 626 C C . GLN A 1 85 ? -20.474 3.044 -10.747 1.00 90.69 85 GLN A C 1
ATOM 628 O O . GLN A 1 85 ? -21.598 3.536 -10.643 1.00 90.69 85 GLN A O 1
ATOM 633 N N . GLN A 1 86 ? -19.415 3.784 -11.084 1.00 89.81 86 GLN A N 1
ATOM 634 C CA . GLN A 1 86 ? -19.510 5.220 -11.365 1.00 89.81 86 GLN A CA 1
ATOM 635 C C . GLN A 1 86 ? -20.391 5.514 -12.586 1.00 89.81 86 GLN A C 1
ATOM 637 O O . GLN A 1 86 ? -21.205 6.436 -12.541 1.00 89.81 86 GLN A O 1
ATOM 642 N N . GLN A 1 87 ? -20.297 4.706 -13.646 1.00 92.56 87 GLN A N 1
ATOM 643 C CA . GLN A 1 87 ? -21.151 4.845 -14.832 1.00 92.56 87 GLN A CA 1
ATOM 644 C C . GLN A 1 87 ? -22.630 4.597 -14.508 1.00 92.56 87 GLN A C 1
ATOM 646 O O . GLN A 1 87 ? -23.493 5.343 -14.971 1.00 92.56 87 GLN A O 1
ATOM 651 N N . GLN A 1 88 ? -22.928 3.601 -13.669 1.00 92.44 88 GLN A N 1
ATOM 652 C CA . GLN A 1 88 ? -24.298 3.313 -13.232 1.00 92.44 88 GLN A CA 1
ATOM 653 C C . GLN A 1 88 ? -24.890 4.446 -12.379 1.00 92.44 88 GLN A C 1
ATOM 655 O O . GLN A 1 88 ? -26.048 4.811 -12.570 1.00 92.44 88 GLN A O 1
ATOM 660 N N . HIS A 1 89 ? -24.100 5.049 -11.483 1.00 89.50 89 HIS A N 1
ATOM 661 C CA . HIS A 1 89 ? -24.559 6.177 -10.660 1.00 89.50 89 HIS A CA 1
ATOM 662 C C . HIS A 1 89 ? -24.662 7.488 -11.457 1.00 89.50 89 HIS A C 1
ATOM 664 O O . HIS A 1 89 ? -25.556 8.292 -11.201 1.00 89.50 89 HIS A O 1
ATOM 670 N N . GLY A 1 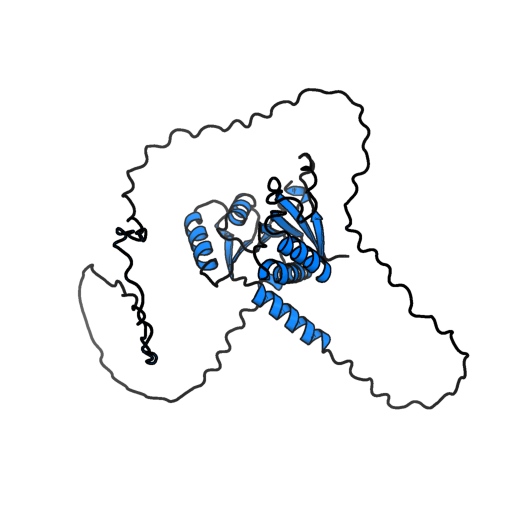90 ? -23.793 7.706 -12.448 1.00 86.38 90 GLY A N 1
ATOM 671 C CA . GLY A 1 90 ? -23.863 8.865 -13.345 1.00 86.38 90 GLY A CA 1
ATOM 672 C C . GLY A 1 90 ? -25.035 8.811 -14.331 1.00 86.38 90 GLY A C 1
ATOM 673 O O . GLY A 1 90 ? -25.483 9.850 -14.810 1.00 86.38 90 GLY A O 1
ATOM 674 N N . GLN A 1 91 ? -25.571 7.617 -14.604 1.00 73.19 91 GLN A N 1
ATOM 675 C CA . GLN A 1 91 ? -26.773 7.416 -15.416 1.00 73.19 91 GLN A CA 1
ATOM 676 C C . GLN A 1 91 ? -28.086 7.545 -14.635 1.00 73.19 91 GLN A C 1
ATOM 678 O O . GLN A 1 91 ? -29.137 7.225 -15.195 1.00 73.19 91 GLN A O 1
ATOM 683 N N . VAL A 1 92 ? -28.078 8.047 -13.389 1.00 62.81 92 VAL A N 1
ATOM 684 C CA . VAL A 1 92 ? -29.317 8.499 -12.737 1.00 62.81 92 VAL A CA 1
ATOM 685 C C . VAL A 1 92 ? -29.890 9.628 -13.587 1.00 62.81 92 VAL A C 1
ATOM 687 O O . VAL A 1 92 ? -29.484 10.787 -13.530 1.00 62.81 92 VAL A O 1
ATOM 690 N N . GLN A 1 93 ? -30.794 9.203 -14.461 1.00 56.59 93 GLN A N 1
ATOM 691 C CA . GLN A 1 93 ? -31.432 9.973 -15.498 1.00 56.59 93 GLN A CA 1
ATOM 692 C C . GLN A 1 93 ? -32.048 11.186 -14.816 1.00 56.59 93 GLN A C 1
ATOM 694 O O . GLN A 1 93 ? -32.910 11.035 -13.949 1.00 56.59 93 GLN A O 1
ATOM 699 N N . VAL A 1 94 ? -31.592 12.386 -15.181 1.00 50.06 94 VAL A N 1
ATOM 700 C CA . VAL A 1 94 ? -32.321 13.613 -14.866 1.00 50.06 94 VAL A CA 1
ATOM 701 C C . VAL A 1 94 ? -33.676 13.431 -15.529 1.00 50.06 94 VAL A C 1
ATOM 703 O O . VAL A 1 94 ? -33.807 13.627 -16.735 1.00 50.06 94 VAL A O 1
ATOM 706 N N . GLN A 1 95 ? -34.653 12.934 -14.771 1.00 62.84 95 GLN A N 1
ATOM 707 C CA . GLN A 1 95 ? -36.010 12.761 -15.244 1.00 62.84 95 GLN A CA 1
ATOM 708 C C . GLN A 1 95 ? -36.457 14.172 -15.616 1.00 62.84 95 GLN A C 1
ATOM 710 O O . GLN A 1 95 ? -36.521 15.026 -14.726 1.00 62.84 95 GLN A O 1
ATOM 715 N N . PRO A 1 96 ? -36.660 14.481 -16.909 1.00 58.31 96 PRO A N 1
ATOM 716 C CA . PRO A 1 96 ? -37.054 15.821 -17.287 1.00 58.31 96 PRO A CA 1
ATOM 717 C C . PRO A 1 96 ? -38.377 16.077 -16.578 1.00 58.31 96 PRO A C 1
ATOM 719 O O . PRO A 1 96 ? -39.351 15.361 -16.816 1.00 58.31 96 PRO A O 1
ATOM 722 N N . CYS A 1 97 ? -38.396 17.044 -15.657 1.00 56.09 97 CYS A N 1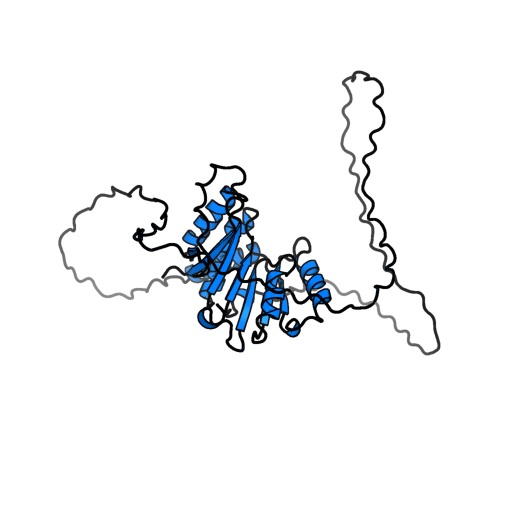
ATOM 723 C CA . CYS A 1 97 ? -39.627 17.506 -15.041 1.00 56.09 97 CYS A CA 1
ATOM 724 C C . CYS A 1 97 ? -40.579 17.853 -16.182 1.00 56.09 97 CYS A C 1
ATOM 726 O O . CYS A 1 97 ? -40.387 18.851 -16.876 1.00 56.09 97 CYS A O 1
ATOM 728 N N . SER A 1 98 ? -41.585 17.012 -16.408 1.00 64.12 98 SER A N 1
ATOM 729 C CA . SER A 1 98 ? -42.660 17.307 -17.336 1.00 64.12 98 SER A CA 1
ATOM 730 C C . SER A 1 98 ? -43.392 18.520 -16.778 1.00 64.12 98 SER A C 1
ATOM 732 O O . SER A 1 98 ? -44.223 18.394 -15.879 1.00 64.12 98 SER A O 1
ATOM 734 N N . HIS A 1 99 ? -43.029 19.707 -17.265 1.00 56.47 99 HIS A N 1
ATOM 735 C CA . HIS A 1 99 ? -43.788 20.931 -17.073 1.00 56.47 99 HIS A CA 1
ATOM 736 C C . HIS A 1 99 ? -45.191 20.712 -17.649 1.00 56.47 99 HIS A C 1
ATOM 738 O O . HIS A 1 99 ? -45.444 20.929 -18.831 1.00 56.47 99 HIS A O 1
ATOM 744 N N . GLN A 1 100 ? -46.119 20.270 -16.799 1.00 58.72 100 GLN A N 1
ATOM 745 C CA . GLN A 1 100 ? -47.523 20.602 -16.983 1.00 58.72 100 GLN A CA 1
ATOM 746 C C . GLN A 1 100 ? -47.649 22.110 -16.793 1.00 58.72 100 GLN A C 1
ATOM 748 O O . GLN A 1 100 ? -47.134 22.681 -15.833 1.00 58.72 100 GLN A O 1
ATOM 753 N N . GLY A 1 101 ? -48.230 22.749 -17.802 1.00 64.94 101 GLY A N 1
ATOM 754 C CA . GLY A 1 101 ? -47.973 24.143 -18.101 1.00 64.94 101 GLY A CA 1
ATOM 755 C C . GLY A 1 101 ? -48.420 25.132 -17.033 1.00 64.94 101 GLY A C 1
ATOM 756 O O . GLY A 1 101 ? -49.463 24.987 -16.398 1.00 64.94 101 GLY A O 1
ATOM 757 N N . GLN A 1 102 ? -47.671 26.226 -16.954 1.00 51.16 102 GLN A N 1
ATOM 758 C CA . GLN A 1 102 ? -48.210 27.510 -16.546 1.00 51.16 102 GLN A CA 1
ATOM 759 C C . GLN A 1 102 ? -47.779 28.586 -17.539 1.00 51.16 102 GLN A C 1
ATOM 761 O O . GLN A 1 102 ? -46.676 28.588 -18.076 1.00 51.16 102 GLN A O 1
ATOM 766 N N . LYS A 1 103 ? -48.767 29.428 -17.826 1.00 57.09 103 LYS A N 1
ATOM 767 C CA . LYS A 1 103 ? -48.851 30.413 -18.893 1.00 57.09 103 LYS A CA 1
ATOM 768 C C . LYS A 1 103 ? -47.740 31.458 -18.857 1.00 57.09 103 LYS A C 1
ATOM 770 O O . LYS A 1 103 ? -47.321 31.921 -17.802 1.00 57.09 103 LYS A O 1
ATOM 775 N N . GLU A 1 104 ? -47.400 31.877 -20.067 1.00 54.44 104 GLU A N 1
ATOM 776 C CA . GLU A 1 104 ? -46.559 33.002 -20.452 1.00 54.44 104 GLU A CA 1
ATOM 777 C C . GLU A 1 104 ? -46.845 34.277 -19.637 1.00 54.44 104 GLU A C 1
ATOM 779 O O . GLU A 1 104 ? -47.945 34.831 -19.669 1.00 54.44 104 GLU A O 1
ATOM 784 N N . GLY A 1 105 ? -45.814 34.768 -18.947 1.00 52.66 105 GLY A N 1
ATOM 785 C CA . GLY A 1 105 ? -45.746 36.098 -18.350 1.00 52.66 105 GLY A CA 1
ATOM 786 C C . GLY A 1 105 ? -44.481 36.793 -18.844 1.00 52.66 105 GLY A C 1
ATOM 787 O O . GLY A 1 105 ? -43.378 36.499 -18.399 1.00 52.66 105 GLY A O 1
ATOM 788 N N . ARG A 1 106 ? -44.653 37.671 -19.830 1.00 55.00 106 ARG A N 1
ATOM 789 C CA . ARG A 1 106 ? -43.613 38.386 -20.577 1.00 55.00 106 ARG A CA 1
ATOM 790 C C . ARG A 1 106 ? -42.951 39.454 -19.692 1.00 55.00 106 ARG A C 1
ATOM 792 O O . ARG A 1 106 ? -43.588 40.461 -19.402 1.00 55.00 106 ARG A O 1
ATOM 799 N N . CYS A 1 107 ? -41.679 39.282 -19.335 1.00 43.19 107 CYS A N 1
ATOM 800 C CA . CYS A 1 107 ? -40.851 40.348 -18.760 1.00 43.19 107 CYS A CA 1
ATOM 801 C C . CYS A 1 107 ? -39.526 40.452 -19.521 1.00 43.19 107 CYS A C 1
ATOM 803 O O . CYS A 1 107 ? -38.683 39.561 -19.467 1.00 43.19 107 CYS A O 1
ATOM 805 N N . SER A 1 108 ? -39.375 41.557 -20.245 1.00 57.66 108 SER A N 1
ATOM 806 C CA . SER A 1 108 ? -38.160 41.959 -20.946 1.00 57.66 108 SER A CA 1
ATOM 807 C C . SER A 1 108 ? -37.158 42.547 -19.947 1.00 57.66 108 SER A C 1
ATOM 809 O O . SER A 1 108 ? -37.481 43.516 -19.262 1.00 57.66 108 SER A O 1
ATOM 811 N N . GLY A 1 109 ? -35.946 41.991 -19.885 1.00 47.09 109 GLY A N 1
ATOM 812 C CA . GLY A 1 109 ? -34.817 42.510 -19.105 1.00 47.09 109 GLY A CA 1
ATOM 813 C C . GLY A 1 109 ? -33.517 42.487 -19.926 1.00 47.09 109 GLY A C 1
ATOM 814 O O . GLY A 1 109 ? -33.417 41.676 -20.848 1.00 47.09 109 GLY A O 1
ATOM 815 N N . PRO A 1 110 ? -32.564 43.404 -19.665 1.00 51.03 110 PRO A N 1
ATOM 816 C CA . PRO A 1 110 ? -31.526 43.789 -20.620 1.00 51.03 110 PRO A CA 1
ATOM 817 C C . PRO A 1 110 ? -30.322 42.837 -20.672 1.00 51.03 110 PRO A C 1
ATOM 819 O O . PRO A 1 110 ? -30.032 42.094 -19.739 1.00 51.03 110 PRO A O 1
ATOM 822 N N . ALA A 1 111 ? -29.628 42.914 -21.809 1.00 48.88 111 ALA A N 1
ATOM 823 C CA . ALA A 1 111 ? -28.488 42.104 -22.219 1.00 48.88 111 ALA A CA 1
ATOM 824 C C . ALA A 1 111 ? -27.298 42.139 -21.241 1.00 48.88 111 ALA A C 1
ATOM 826 O O . ALA A 1 111 ? -26.850 43.209 -20.828 1.00 48.88 111 ALA A O 1
ATOM 827 N N . ALA A 1 112 ? -26.749 40.956 -20.952 1.00 40.34 112 ALA A N 1
ATOM 828 C CA . ALA A 1 112 ? -25.463 40.773 -20.285 1.00 40.34 112 ALA A CA 1
ATOM 829 C C . ALA A 1 112 ? -24.315 40.712 -21.319 1.00 40.34 112 ALA A C 1
ATOM 831 O O . ALA A 1 112 ? -24.522 40.209 -22.428 1.00 40.34 112 ALA A O 1
ATOM 832 N N . PRO A 1 113 ? -23.113 41.219 -20.989 1.00 47.53 113 PRO A N 1
ATOM 833 C CA . PRO A 1 113 ? -22.000 41.305 -21.927 1.00 47.53 113 PRO A CA 1
ATOM 834 C C . PRO A 1 113 ? -21.305 39.953 -22.135 1.00 47.53 113 PRO A C 1
ATOM 836 O O . PRO A 1 113 ? -21.099 39.181 -21.200 1.00 47.53 113 PRO A O 1
ATOM 839 N N . GLN A 1 114 ? -20.903 39.709 -23.383 1.00 45.06 114 GLN A N 1
ATOM 840 C CA . GLN A 1 114 ? -20.017 38.619 -23.784 1.00 45.06 114 GLN A CA 1
ATOM 841 C C . GLN A 1 114 ? -18.646 38.785 -23.113 1.00 45.06 114 GLN A C 1
ATOM 843 O O . GLN A 1 114 ? -17.977 39.797 -23.321 1.00 45.06 114 GLN A O 1
ATOM 848 N N . GLN A 1 115 ? -18.214 37.784 -22.344 1.00 37.03 115 GLN A N 1
ATOM 849 C CA . GLN A 1 115 ? -16.819 37.644 -21.930 1.00 37.03 115 GLN A CA 1
ATOM 850 C C . GLN A 1 115 ? -16.118 36.610 -22.812 1.00 37.03 115 GLN A C 1
ATOM 852 O O . GLN A 1 115 ? -16.620 35.518 -23.070 1.00 37.03 115 GLN A O 1
ATOM 857 N N . SER A 1 116 ? -14.971 37.047 -23.319 1.00 34.88 116 SER A N 1
ATOM 858 C CA . SER A 1 116 ? -14.081 36.376 -24.256 1.00 34.88 116 SER A CA 1
ATOM 859 C C . SER A 1 116 ? -13.374 35.192 -23.596 1.00 34.88 116 SER A C 1
ATOM 861 O O . SER A 1 116 ? -12.809 35.335 -22.514 1.00 34.88 116 SER A O 1
ATOM 863 N N . ILE A 1 117 ? -13.352 34.055 -24.292 1.00 38.19 117 ILE A N 1
ATOM 864 C CA . ILE A 1 117 ? -12.503 32.901 -23.992 1.00 38.19 117 ILE A CA 1
ATOM 865 C C . ILE A 1 117 ? -11.088 33.229 -24.486 1.00 38.19 117 ILE A C 1
ATOM 867 O O . ILE A 1 117 ? -10.789 33.093 -25.671 1.00 38.19 117 ILE A O 1
ATOM 871 N N . ALA A 1 118 ? -10.231 33.679 -23.579 1.00 38.72 118 ALA A N 1
ATOM 872 C CA . ALA A 1 118 ? -8.780 33.660 -23.712 1.00 38.72 118 ALA A CA 1
ATOM 873 C C . ALA A 1 118 ? -8.185 33.577 -22.297 1.00 38.72 118 ALA A C 1
ATOM 875 O O . ALA A 1 118 ? -8.794 34.076 -21.357 1.00 38.72 118 ALA A O 1
ATOM 876 N N . ASP A 1 119 ? -7.020 32.941 -22.179 1.00 33.66 119 ASP A N 1
ATOM 877 C CA . ASP A 1 119 ? -6.233 32.682 -20.961 1.00 33.66 119 ASP A CA 1
ATOM 878 C C . ASP A 1 119 ? -6.603 31.433 -20.136 1.00 33.66 119 ASP A C 1
ATOM 880 O O . ASP A 1 119 ? -7.263 31.483 -19.101 1.00 33.66 119 ASP A O 1
ATOM 884 N N . MET A 1 120 ? -6.050 30.286 -20.559 1.00 30.19 120 MET A N 1
ATOM 885 C CA . MET A 1 120 ? -5.621 29.248 -19.613 1.00 30.19 120 MET A CA 1
ATOM 886 C C . MET A 1 120 ? -4.176 29.542 -19.167 1.00 30.19 120 MET A C 1
ATOM 888 O O . MET A 1 120 ? -3.309 29.685 -20.036 1.00 30.19 120 MET A O 1
ATOM 892 N N . PRO A 1 121 ? -3.869 29.595 -17.859 1.00 36.81 121 PRO A N 1
ATOM 893 C CA . PRO A 1 121 ? -2.503 29.780 -17.389 1.00 36.81 121 PRO A CA 1
ATOM 894 C C . PRO A 1 121 ? -1.690 28.480 -17.481 1.00 36.81 121 PRO A C 1
ATOM 896 O O . PRO A 1 121 ? -2.120 27.406 -17.059 1.00 36.81 121 PRO A O 1
ATOM 899 N N . ARG A 1 122 ? -0.475 28.610 -18.025 1.00 35.44 122 ARG A N 1
ATOM 900 C CA . ARG A 1 122 ? 0.581 27.590 -18.081 1.00 35.44 122 ARG A CA 1
ATOM 901 C C . ARG A 1 122 ? 1.342 27.490 -16.752 1.00 35.44 122 ARG A C 1
ATOM 903 O O . ARG A 1 122 ? 2.550 27.679 -16.743 1.00 35.44 122 ARG A O 1
ATOM 910 N N . ASP A 1 123 ? 0.668 27.165 -15.655 1.00 31.53 123 ASP A N 1
ATOM 911 C CA . ASP A 1 123 ? 1.348 26.907 -14.379 1.00 31.53 123 ASP A CA 1
ATOM 912 C C . ASP A 1 123 ? 0.903 25.573 -13.783 1.00 31.53 123 ASP A C 1
ATOM 914 O O . ASP A 1 123 ? 0.076 25.482 -12.882 1.00 31.53 123 ASP A O 1
ATOM 918 N N . SER A 1 124 ? 1.503 24.505 -14.304 1.00 28.70 124 SER A N 1
ATOM 919 C CA . SER A 1 124 ? 1.676 23.247 -13.578 1.00 28.70 124 SER A CA 1
ATOM 920 C C . SER A 1 124 ? 3.122 23.197 -13.087 1.00 28.70 124 SER A C 1
ATOM 922 O O . SER A 1 124 ? 3.914 22.365 -13.522 1.00 28.70 124 SER A O 1
ATOM 924 N N . GLN A 1 125 ? 3.502 24.152 -12.232 1.00 28.75 125 GLN A N 1
ATOM 925 C CA . GLN A 1 125 ? 4.733 24.018 -11.464 1.00 28.75 125 GLN A CA 1
ATOM 926 C C . GLN A 1 125 ? 4.505 22.960 -10.388 1.00 28.75 125 GLN A C 1
ATOM 928 O O . GLN A 1 125 ? 3.603 23.055 -9.558 1.00 28.75 125 GLN A O 1
ATOM 933 N N . VAL A 1 126 ? 5.335 21.928 -10.457 1.00 29.08 126 VAL A N 1
ATOM 934 C CA . VAL A 1 126 ? 5.542 20.922 -9.423 1.00 29.08 126 VAL A CA 1
ATOM 935 C C . VAL A 1 126 ? 5.708 21.632 -8.077 1.00 29.08 126 VAL A C 1
ATOM 937 O O . VAL A 1 126 ? 6.631 22.425 -7.899 1.00 29.08 126 VAL A O 1
ATOM 940 N N . TRP A 1 127 ? 4.816 21.348 -7.128 1.00 25.52 127 TRP A N 1
ATOM 941 C CA . TRP A 1 127 ? 4.976 21.782 -5.745 1.00 25.52 127 TRP A CA 1
ATOM 942 C C . TRP A 1 127 ? 6.156 21.028 -5.127 1.00 25.52 127 TRP A C 1
ATOM 944 O O . TRP A 1 127 ? 6.007 19.923 -4.612 1.00 25.52 127 TRP A O 1
ATOM 954 N N . VAL A 1 128 ? 7.344 21.629 -5.170 1.00 31.78 128 VAL A N 1
ATOM 955 C CA . VAL A 1 128 ? 8.412 21.293 -4.229 1.00 31.78 128 VAL A CA 1
ATOM 956 C C . VAL A 1 128 ? 8.048 21.986 -2.921 1.00 31.78 128 VAL A C 1
ATOM 958 O O . VAL A 1 128 ? 8.032 23.214 -2.842 1.00 31.78 128 VAL A O 1
ATOM 961 N N . ALA A 1 129 ? 7.691 21.207 -1.903 1.00 32.19 129 ALA A N 1
ATOM 962 C CA . ALA A 1 129 ? 7.442 21.725 -0.566 1.00 32.19 129 ALA A CA 1
ATOM 963 C C . ALA A 1 129 ? 8.725 22.388 -0.032 1.00 32.19 129 ALA A C 1
ATOM 965 O O . ALA A 1 129 ? 9.680 21.711 0.339 1.00 32.19 129 ALA A O 1
ATOM 966 N N . GLY A 1 130 ? 8.759 23.722 -0.034 1.00 26.80 130 GLY A N 1
ATOM 967 C CA . GLY A 1 130 ? 9.858 24.502 0.523 1.00 26.80 130 GLY A CA 1
ATOM 968 C C . GLY A 1 130 ? 9.897 24.384 2.046 1.00 26.80 130 GLY A C 1
ATOM 969 O O . GLY A 1 130 ? 8.962 24.792 2.737 1.00 26.80 130 GLY A O 1
ATOM 970 N N . THR A 1 131 ? 10.991 23.846 2.576 1.00 32.38 131 THR A N 1
ATOM 971 C CA . THR A 1 131 ? 11.353 23.959 3.990 1.00 32.38 131 THR A CA 1
ATOM 972 C C . THR A 1 131 ? 11.794 25.395 4.272 1.00 32.38 131 THR A C 1
ATOM 974 O O . THR A 1 131 ? 12.697 25.902 3.613 1.00 32.38 131 THR A O 1
ATOM 977 N N . ARG A 1 132 ? 11.145 26.064 5.231 1.00 31.77 132 ARG A N 1
ATOM 978 C CA . ARG A 1 132 ? 11.576 27.375 5.737 1.00 31.77 132 ARG A CA 1
ATOM 979 C C . ARG A 1 132 ? 12.887 27.240 6.513 1.00 31.77 132 ARG A C 1
ATOM 981 O O . ARG A 1 132 ? 13.019 26.327 7.324 1.00 31.77 132 ARG A O 1
ATOM 988 N N . ASP A 1 133 ? 13.789 28.186 6.270 1.00 33.66 133 ASP A N 1
ATOM 989 C CA . ASP A 1 133 ? 15.082 28.347 6.934 1.00 33.66 133 ASP A CA 1
ATOM 990 C C . ASP A 1 133 ? 14.955 28.364 8.464 1.00 33.66 133 ASP A C 1
ATOM 992 O O . ASP A 1 133 ? 14.178 29.139 9.030 1.00 33.66 133 ASP A O 1
ATOM 996 N N . ALA A 1 134 ? 15.753 27.523 9.124 1.00 36.88 134 ALA A N 1
ATOM 997 C CA . ALA A 1 134 ? 16.005 27.585 10.555 1.00 36.88 134 ALA A CA 1
ATOM 998 C C . ALA A 1 134 ? 17.468 27.989 10.804 1.00 36.88 134 ALA A C 1
ATOM 1000 O O . ALA A 1 134 ? 18.403 27.454 10.212 1.00 36.88 134 ALA A O 1
ATOM 1001 N N . ASP A 1 135 ? 17.593 28.976 11.681 1.00 42.19 135 ASP A N 1
ATOM 1002 C CA . ASP A 1 135 ? 18.761 29.704 12.175 1.00 42.19 135 ASP A CA 1
ATOM 1003 C C . ASP A 1 135 ? 19.935 28.802 12.642 1.00 42.19 135 ASP A C 1
ATOM 1005 O O . ASP A 1 135 ? 19.730 27.941 13.505 1.00 42.19 135 ASP A O 1
ATOM 1009 N N . PRO A 1 136 ? 21.175 28.972 12.130 1.00 46.38 136 PRO A N 1
ATOM 1010 C CA . PRO A 1 136 ? 22.326 28.190 12.552 1.00 46.38 136 PRO A CA 1
ATOM 1011 C C . PRO A 1 136 ? 23.090 28.924 13.658 1.00 46.38 136 PRO A C 1
ATOM 1013 O O . PRO A 1 136 ? 24.155 29.502 13.442 1.00 46.38 136 PRO A O 1
ATOM 1016 N N . SER A 1 137 ? 22.589 28.862 14.885 1.00 45.72 137 SER A N 1
ATOM 1017 C CA . SER A 1 137 ? 23.454 29.043 16.046 1.00 45.72 137 SER A CA 1
ATOM 1018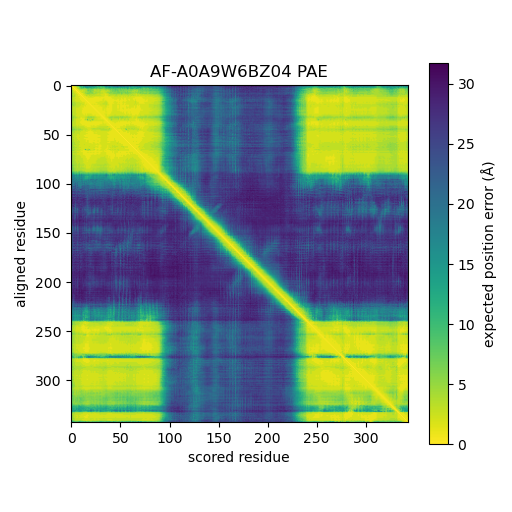 C C . SER A 1 137 ? 22.913 28.245 17.220 1.00 45.72 137 SER A C 1
ATOM 1020 O O . SER A 1 137 ? 21.864 28.574 17.754 1.00 45.72 137 SER A O 1
ATOM 1022 N N . LEU A 1 138 ? 23.607 27.157 17.576 1.00 40.19 138 LEU A N 1
ATOM 1023 C CA . LEU A 1 138 ? 23.883 26.727 18.952 1.00 40.19 138 LEU A CA 1
ATOM 1024 C C . LEU A 1 138 ? 24.650 25.389 18.958 1.00 40.19 138 LEU A C 1
ATOM 1026 O O . LEU A 1 138 ? 24.098 24.323 18.720 1.00 40.19 138 LEU A O 1
ATOM 1030 N N . SER A 1 139 ? 25.942 25.511 19.275 1.00 38.53 139 SER A N 1
ATOM 1031 C CA . SER A 1 139 ? 26.734 24.652 20.167 1.00 38.53 139 SER A CA 1
ATOM 1032 C C . SER A 1 139 ? 26.617 23.128 20.020 1.00 38.53 139 SER A C 1
ATOM 1034 O O . SER A 1 139 ? 25.737 22.486 20.589 1.00 38.53 139 SER A O 1
ATOM 1036 N N . GLU A 1 140 ? 27.640 22.546 19.397 1.00 40.22 140 GLU A N 1
ATOM 1037 C CA . GLU A 1 140 ? 27.901 21.109 19.348 1.00 40.22 140 GLU A CA 1
ATOM 1038 C C . GLU A 1 140 ? 28.090 20.494 20.748 1.00 40.22 140 GLU A C 1
ATOM 1040 O O . GLU A 1 140 ? 28.856 20.977 21.583 1.00 40.22 140 GLU A O 1
ATOM 1045 N N . SER A 1 141 ? 27.410 19.377 20.994 1.00 41.94 141 SER A N 1
ATOM 1046 C CA . SER A 1 141 ? 27.774 18.380 22.003 1.00 41.94 141 SER A CA 1
ATOM 1047 C C . SER A 1 141 ? 27.733 17.008 21.326 1.00 41.94 141 SER A C 1
ATOM 1049 O O . SER A 1 141 ? 26.840 16.771 20.510 1.00 41.94 141 SER A O 1
ATOM 1051 N N . PRO A 1 142 ? 28.693 16.111 21.602 1.00 37.88 142 PRO A N 1
ATOM 1052 C CA . PRO A 1 142 ? 28.813 14.860 20.865 1.00 37.88 142 PRO A CA 1
ATOM 1053 C C . PRO A 1 142 ? 27.642 13.917 21.189 1.00 37.88 142 PRO A C 1
ATOM 1055 O O . PRO A 1 142 ? 27.188 13.879 22.338 1.00 37.88 142 PRO A O 1
ATOM 1058 N N . PRO A 1 143 ? 27.147 13.133 20.214 1.00 36.94 143 PRO A N 1
ATOM 1059 C CA . PRO A 1 143 ? 26.022 12.242 20.444 1.00 36.94 143 PRO A CA 1
ATOM 1060 C C . PRO A 1 143 ? 26.425 11.077 21.353 1.00 36.94 143 PRO A C 1
ATOM 1062 O O . PRO A 1 143 ? 27.395 10.359 21.103 1.00 36.94 143 PRO A O 1
ATOM 1065 N N . LEU A 1 144 ? 25.625 10.869 22.400 1.00 29.19 144 LEU A N 1
ATOM 1066 C CA . LEU A 1 144 ? 25.599 9.632 23.172 1.00 29.19 144 LEU A CA 1
ATOM 1067 C C . LEU A 1 144 ? 25.214 8.483 22.232 1.00 29.19 144 LEU A C 1
ATOM 1069 O O . LEU A 1 144 ? 24.091 8.421 21.732 1.00 29.19 144 LEU A O 1
ATOM 1073 N N . GLN A 1 145 ? 26.158 7.576 21.986 1.00 30.56 145 GLN A N 1
ATOM 1074 C CA . GLN A 1 145 ? 25.902 6.325 21.282 1.00 30.56 145 GLN A CA 1
ATOM 1075 C C . GLN A 1 145 ? 24.937 5.467 22.106 1.00 30.56 145 GLN A C 1
ATOM 1077 O O . GLN A 1 145 ? 25.295 4.939 23.160 1.00 30.56 145 GLN A O 1
ATOM 1082 N N . LEU A 1 146 ? 23.715 5.300 21.607 1.00 24.77 146 LEU A N 1
ATOM 1083 C CA . LEU A 1 146 ? 22.792 4.287 22.097 1.00 24.77 146 LEU A CA 1
ATOM 1084 C C . LEU A 1 146 ? 23.270 2.924 21.565 1.00 24.77 146 LEU A C 1
ATOM 1086 O O . LEU A 1 146 ? 22.962 2.535 20.440 1.00 24.77 146 LEU A O 1
ATOM 1090 N N . GLN A 1 147 ? 24.078 2.208 22.348 1.00 28.28 147 GLN A N 1
ATOM 1091 C CA . GLN A 1 147 ? 24.379 0.804 22.071 1.00 28.28 147 GLN A CA 1
ATOM 1092 C C . GLN A 1 147 ? 23.102 -0.017 22.272 1.00 28.28 147 GLN A C 1
ATOM 1094 O O . GLN A 1 147 ? 22.668 -0.245 23.402 1.00 28.28 147 GLN A O 1
ATOM 1099 N N . LEU A 1 148 ? 22.513 -0.494 21.173 1.00 26.11 148 LEU A N 1
ATOM 1100 C CA . LEU A 1 148 ? 21.609 -1.638 21.208 1.00 26.11 148 LEU A CA 1
ATOM 1101 C C . LEU A 1 148 ? 22.428 -2.838 21.712 1.00 26.11 148 LEU A C 1
ATOM 1103 O O . LEU A 1 148 ? 23.169 -3.462 20.954 1.00 26.11 148 LEU A O 1
ATOM 1107 N N . GLN A 1 149 ? 22.339 -3.144 23.006 1.00 26.16 149 GLN A N 1
ATOM 1108 C CA . GLN A 1 149 ? 22.795 -4.428 23.524 1.00 26.16 149 GLN A CA 1
ATOM 1109 C C . GLN A 1 149 ? 21.849 -5.503 22.991 1.00 26.16 149 GLN A C 1
ATOM 1111 O O . GLN A 1 149 ? 20.774 -5.748 23.538 1.00 26.16 149 GLN A O 1
ATOM 1116 N N . THR A 1 150 ? 22.253 -6.151 21.904 1.00 30.38 150 THR A N 1
ATOM 1117 C CA . THR A 1 150 ? 21.728 -7.460 21.542 1.00 30.38 150 THR A CA 1
ATOM 1118 C C . THR A 1 150 ? 22.167 -8.432 22.634 1.00 30.38 150 THR A C 1
ATOM 1120 O O . THR A 1 150 ? 23.336 -8.797 22.744 1.00 30.38 150 THR A O 1
ATOM 1123 N N . GLN A 1 151 ? 21.238 -8.826 23.506 1.00 32.25 151 GLN A N 1
ATOM 1124 C CA . GLN A 1 151 ? 21.473 -9.981 24.363 1.00 32.25 151 GLN A CA 1
ATOM 1125 C C . GLN A 1 151 ? 21.642 -11.193 23.444 1.00 32.25 151 GLN A C 1
ATOM 1127 O O . GLN A 1 151 ? 20.715 -11.579 22.732 1.00 32.25 151 GLN A O 1
ATOM 1132 N N . GLY A 1 152 ? 22.864 -11.726 23.398 1.00 33.91 152 GLY A N 1
ATOM 1133 C CA . GLY A 1 152 ? 23.194 -12.904 22.607 1.00 33.91 152 GLY A CA 1
ATOM 1134 C C . GLY A 1 152 ? 22.332 -14.101 23.025 1.00 33.91 152 GLY A C 1
ATOM 1135 O O . GLY A 1 152 ? 22.006 -14.236 24.208 1.00 33.91 152 GLY A O 1
ATOM 1136 N N . PRO A 1 153 ? 21.940 -14.972 22.081 1.00 38.22 153 PRO A N 1
ATOM 1137 C CA . PRO A 1 153 ? 21.119 -16.128 22.397 1.00 38.22 153 PRO A CA 1
ATOM 1138 C C . PRO A 1 153 ? 21.880 -17.077 23.328 1.00 38.22 153 PRO A C 1
ATOM 1140 O O . PRO A 1 153 ? 23.015 -17.469 23.052 1.00 38.22 153 PRO A O 1
ATOM 1143 N N . GLN A 1 154 ? 21.231 -17.462 24.429 1.00 42.53 154 GLN A N 1
ATOM 1144 C CA . GLN A 1 154 ? 21.666 -18.598 25.231 1.00 42.53 154 GLN A CA 1
ATOM 1145 C C . GLN A 1 154 ? 21.673 -19.850 24.348 1.00 42.53 154 GLN A C 1
ATOM 1147 O O . GLN A 1 154 ? 20.733 -20.109 23.596 1.00 42.53 154 GLN A O 1
ATOM 1152 N N . SER A 1 155 ? 22.774 -20.589 24.434 1.00 40.50 155 SER A N 1
ATOM 1153 C CA . SER A 1 155 ? 23.079 -21.815 23.701 1.00 40.50 155 SER A CA 1
ATOM 1154 C C . SER A 1 155 ? 21.886 -22.774 23.625 1.00 40.50 155 SER A C 1
ATOM 1156 O O . SER A 1 155 ? 21.548 -23.430 24.610 1.00 40.50 155 SER A O 1
ATOM 1158 N N . CYS A 1 156 ? 21.286 -22.881 22.439 1.00 35.19 156 CYS A N 1
ATOM 1159 C CA . CYS A 1 156 ? 20.417 -23.993 22.064 1.00 35.19 156 CYS A CA 1
ATOM 1160 C C . CYS A 1 156 ? 21.256 -25.127 21.446 1.00 35.19 156 CYS A C 1
ATOM 1162 O O . CYS A 1 156 ? 22.293 -24.852 20.834 1.00 35.19 156 CYS A O 1
ATOM 1164 N N . PRO A 1 157 ? 20.838 -26.393 21.618 1.00 45.97 157 PRO A N 1
ATOM 1165 C CA . PRO A 1 157 ? 21.611 -27.552 21.198 1.00 45.97 157 PRO A CA 1
ATOM 1166 C C . PRO A 1 157 ? 21.651 -27.698 19.674 1.00 45.97 157 PRO A C 1
ATOM 1168 O O . PRO A 1 157 ? 20.752 -27.273 18.951 1.00 45.97 157 PRO A O 1
ATOM 1171 N N . THR A 1 158 ? 22.737 -28.321 19.227 1.00 43.97 158 THR A N 1
ATOM 1172 C CA . THR A 1 158 ? 23.125 -28.632 17.851 1.00 43.97 158 THR A CA 1
ATOM 1173 C C . THR A 1 158 ? 21.949 -29.098 16.977 1.00 43.97 158 THR A C 1
ATOM 1175 O O . THR A 1 158 ? 21.248 -30.033 17.372 1.00 43.97 158 THR A O 1
ATOM 1178 N N . PRO A 1 159 ? 21.739 -28.520 15.779 1.00 38.94 159 PRO A N 1
ATOM 1179 C CA . PRO A 1 159 ? 20.726 -29.015 14.857 1.00 38.94 159 PRO A CA 1
ATOM 1180 C C . PRO A 1 159 ? 21.120 -30.398 14.323 1.00 38.94 159 PRO A C 1
ATOM 1182 O O . PRO A 1 159 ? 22.253 -30.619 13.889 1.00 38.94 159 PRO A O 1
ATOM 1185 N N . LEU A 1 160 ? 20.164 -31.328 14.373 1.00 42.97 160 LEU A N 1
ATOM 1186 C CA . LEU A 1 160 ? 20.229 -32.616 13.688 1.00 42.97 160 LEU A CA 1
ATOM 1187 C C . LEU A 1 160 ? 20.373 -32.383 12.180 1.00 42.97 160 LEU A C 1
ATOM 1189 O O . LEU A 1 160 ? 19.736 -31.490 11.621 1.00 42.97 160 LEU A O 1
ATOM 1193 N N . ALA A 1 161 ? 21.231 -33.188 11.552 1.00 37.31 161 ALA A N 1
ATOM 1194 C CA . ALA A 1 161 ? 21.481 -33.169 10.119 1.00 37.31 161 ALA A CA 1
ATOM 1195 C C . ALA A 1 161 ? 20.161 -33.264 9.342 1.00 37.31 161 ALA A C 1
ATOM 1197 O O . ALA A 1 161 ? 19.382 -34.196 9.532 1.00 37.31 161 ALA A O 1
ATOM 1198 N N . VAL A 1 162 ? 19.925 -32.272 8.489 1.00 42.38 162 VAL A N 1
ATOM 1199 C CA . VAL A 1 162 ? 18.824 -32.259 7.530 1.00 42.38 162 VAL A CA 1
ATOM 1200 C C . VAL A 1 162 ? 19.360 -32.887 6.248 1.00 42.38 162 VAL A C 1
ATOM 1202 O O . VAL A 1 162 ? 20.405 -32.458 5.753 1.00 42.38 162 VAL A O 1
ATOM 1205 N N . ASP A 1 163 ? 18.681 -33.916 5.744 1.00 42.50 163 ASP A N 1
ATOM 1206 C CA . ASP A 1 163 ? 19.012 -34.544 4.465 1.00 42.50 163 ASP A CA 1
ATOM 1207 C C . ASP A 1 163 ? 18.990 -33.507 3.324 1.00 42.50 163 ASP A C 1
ATOM 1209 O O . ASP A 1 163 ? 18.136 -32.611 3.317 1.00 42.50 163 ASP A O 1
ATOM 1213 N N . PRO A 1 164 ? 19.910 -33.597 2.346 1.00 44.66 164 PRO A N 1
ATOM 1214 C CA . PRO A 1 164 ? 19.933 -32.676 1.221 1.00 44.66 164 PRO A CA 1
ATOM 1215 C C . PRO A 1 164 ? 18.671 -32.837 0.363 1.00 44.66 164 PRO A C 1
ATOM 1217 O O . PRO A 1 164 ? 18.332 -33.931 -0.091 1.00 44.66 164 PRO A O 1
ATOM 1220 N N . LEU A 1 165 ? 17.986 -31.715 0.126 1.00 48.94 165 LEU A N 1
ATOM 1221 C CA . LEU A 1 165 ? 16.904 -31.600 -0.852 1.00 48.94 165 LEU A CA 1
ATOM 1222 C C . LEU A 1 165 ? 17.409 -31.966 -2.263 1.00 48.94 165 LEU A C 1
ATOM 1224 O O . LEU A 1 165 ? 18.568 -31.688 -2.583 1.00 48.94 165 LEU A O 1
ATOM 1228 N N . PRO A 1 166 ? 16.558 -32.544 -3.131 1.00 41.94 166 PRO A N 1
ATOM 1229 C CA . PRO A 1 166 ? 16.938 -32.870 -4.500 1.00 41.94 166 PRO A CA 1
ATOM 1230 C C . PRO A 1 166 ? 17.229 -31.595 -5.303 1.00 41.94 166 PRO A C 1
ATOM 1232 O O . PRO A 1 166 ? 16.440 -30.648 -5.312 1.00 41.94 166 PRO A O 1
ATOM 1235 N N . GLU A 1 167 ? 18.375 -31.590 -5.983 1.00 39.56 167 GLU A N 1
ATOM 1236 C CA . GLU A 1 167 ? 18.806 -30.529 -6.889 1.00 39.56 167 GLU A CA 1
ATOM 1237 C C . GLU A 1 167 ? 17.757 -30.299 -7.988 1.00 39.56 167 GLU A C 1
ATOM 1239 O O . GLU A 1 167 ? 17.461 -31.185 -8.793 1.00 39.56 167 GLU A O 1
ATOM 1244 N N . TYR A 1 168 ? 17.207 -29.084 -8.054 1.00 38.91 168 TYR A N 1
ATOM 1245 C CA . TYR A 1 168 ? 16.474 -28.633 -9.232 1.00 38.91 168 TYR A CA 1
ATOM 1246 C C . TYR A 1 168 ? 17.465 -28.484 -10.389 1.00 38.91 168 TYR A C 1
ATOM 1248 O O . TYR A 1 168 ? 18.367 -27.645 -10.360 1.00 38.91 168 TYR A O 1
ATOM 1256 N N . GLY A 1 169 ? 17.302 -29.344 -11.397 1.00 34.69 169 GLY A N 1
ATOM 1257 C CA . GLY A 1 169 ? 18.149 -29.415 -12.578 1.00 34.69 169 GLY A CA 1
ATOM 1258 C C . GLY A 1 169 ? 18.279 -28.066 -13.280 1.00 34.69 169 GLY A C 1
ATOM 1259 O O . GLY A 1 169 ? 17.317 -27.513 -13.811 1.00 34.69 169 GLY A O 1
ATOM 1260 N N . THR A 1 170 ? 19.506 -27.559 -13.323 1.00 37.09 170 THR A N 1
ATOM 1261 C CA . THR A 1 170 ? 19.891 -26.475 -14.220 1.00 37.09 170 THR A CA 1
ATOM 1262 C C . THR A 1 170 ? 19.880 -27.006 -15.653 1.00 37.09 170 THR A C 1
ATOM 1264 O O . THR A 1 170 ? 20.587 -27.957 -15.987 1.00 37.09 170 THR A O 1
ATOM 1267 N N . CYS A 1 171 ? 19.080 -26.388 -16.525 1.00 35.34 171 CYS A N 1
ATOM 1268 C CA . CYS A 1 171 ? 19.161 -26.606 -17.966 1.00 35.34 171 CYS A CA 1
ATOM 1269 C C . CYS A 1 171 ? 20.522 -26.101 -18.466 1.00 35.34 171 CYS A C 1
ATOM 1271 O O . CYS A 1 171 ? 20.692 -24.925 -18.781 1.00 35.34 171 CYS A O 1
ATOM 1273 N N . ARG A 1 172 ? 21.519 -26.991 -18.513 1.00 34.50 172 ARG A N 1
ATOM 1274 C CA . ARG A 1 172 ? 22.790 -26.742 -19.195 1.00 34.50 172 ARG A CA 1
ATOM 1275 C C . ARG A 1 172 ? 22.553 -26.773 -20.702 1.00 34.50 172 ARG A C 1
ATOM 1277 O O . ARG A 1 172 ? 22.451 -27.839 -21.302 1.00 34.50 172 ARG A O 1
ATOM 1284 N N . SER A 1 173 ? 22.523 -25.597 -21.319 1.00 38.72 173 SER A N 1
ATOM 1285 C CA . SER A 1 173 ? 22.770 -25.434 -22.750 1.00 38.72 173 SER A CA 1
ATOM 1286 C C . SER A 1 173 ? 24.204 -25.884 -23.052 1.00 38.72 173 SER A C 1
ATOM 1288 O O . SER A 1 173 ? 25.167 -25.192 -22.716 1.00 38.72 173 SER A O 1
ATOM 1290 N N . GLY A 1 174 ? 24.350 -27.074 -23.631 1.00 34.78 174 GLY A N 1
ATOM 1291 C CA . GLY A 1 174 ? 25.633 -27.590 -24.093 1.00 34.78 174 GLY A CA 1
ATOM 1292 C C . GLY A 1 174 ? 26.133 -26.806 -25.304 1.00 34.78 174 GLY A C 1
ATOM 1293 O O . GLY A 1 174 ? 25.561 -26.893 -26.387 1.00 34.78 174 GLY A O 1
ATOM 1294 N N . SER A 1 175 ? 27.221 -26.063 -25.130 1.00 37.03 175 SER A N 1
ATOM 1295 C CA . SER A 1 175 ? 28.044 -25.528 -26.211 1.00 37.03 175 SER A CA 1
ATOM 1296 C C . SER A 1 175 ? 29.019 -26.611 -26.687 1.00 37.03 175 SER A C 1
ATOM 1298 O O . SER A 1 175 ? 30.065 -26.849 -26.087 1.00 37.03 175 SER A O 1
ATOM 1300 N N . GLY A 1 176 ? 28.648 -27.304 -27.765 1.00 42.44 176 GLY A N 1
ATOM 1301 C CA . GLY A 1 176 ? 29.557 -28.153 -28.540 1.00 42.44 176 GLY A CA 1
ATOM 1302 C C . GLY A 1 176 ? 30.419 -27.330 -29.515 1.00 42.44 176 GLY A C 1
ATOM 1303 O O . GLY A 1 176 ? 30.051 -26.203 -29.854 1.00 42.44 176 GLY A O 1
ATOM 1304 N N . PRO A 1 177 ? 31.573 -27.859 -29.962 1.00 48.31 177 PRO A N 1
ATOM 1305 C CA . PRO A 1 177 ? 32.557 -27.113 -30.740 1.00 48.31 177 PRO A CA 1
ATOM 1306 C C . PRO A 1 177 ? 32.103 -26.850 -32.183 1.00 48.31 177 PRO A C 1
ATOM 1308 O O . PRO A 1 177 ? 31.535 -27.709 -32.855 1.00 48.31 177 PRO A O 1
ATOM 1311 N N . ILE A 1 178 ? 32.411 -25.641 -32.653 1.00 42.41 178 ILE A N 1
ATOM 1312 C CA . ILE A 1 178 ? 32.119 -25.119 -33.990 1.00 42.41 178 ILE A CA 1
ATOM 1313 C C . ILE A 1 178 ? 32.993 -25.845 -35.028 1.00 42.41 178 ILE A C 1
ATOM 1315 O O . ILE A 1 178 ? 34.205 -25.639 -35.084 1.00 42.41 178 ILE A O 1
ATOM 1319 N N . GLY A 1 179 ? 32.365 -26.686 -35.853 1.00 46.28 179 GLY A N 1
ATOM 1320 C CA . GLY A 1 179 ? 32.915 -27.196 -37.115 1.00 46.28 179 GLY A CA 1
ATOM 1321 C C . GLY A 1 179 ? 32.655 -26.233 -38.287 1.00 46.28 179 GLY A C 1
ATOM 1322 O O . GLY A 1 179 ? 31.833 -25.322 -38.161 1.00 46.28 179 GLY A O 1
ATOM 1323 N N . PRO A 1 180 ? 33.368 -26.377 -39.420 1.00 49.03 180 PRO A N 1
ATOM 1324 C CA . PRO A 1 180 ? 33.477 -25.326 -40.422 1.00 49.03 180 PRO A CA 1
ATOM 1325 C C . PRO A 1 180 ? 32.204 -25.131 -41.257 1.00 49.03 180 PRO A C 1
ATOM 1327 O O . PRO A 1 180 ? 31.515 -26.063 -41.663 1.00 49.03 180 PRO A O 1
ATOM 1330 N N . ARG A 1 181 ? 31.960 -23.849 -41.517 1.00 40.09 181 ARG A N 1
ATOM 1331 C CA . ARG A 1 181 ? 30.849 -23.213 -42.227 1.00 40.09 181 ARG A CA 1
ATOM 1332 C C . ARG A 1 181 ? 30.801 -23.633 -43.706 1.00 40.09 181 ARG A C 1
ATOM 1334 O O . ARG A 1 181 ? 31.650 -23.207 -44.485 1.00 40.09 181 ARG A O 1
ATOM 1341 N N . LEU A 1 182 ? 29.792 -24.415 -44.092 1.00 43.31 182 LEU A N 1
ATOM 1342 C CA . LEU A 1 182 ? 29.382 -24.614 -45.489 1.00 43.31 182 LEU A CA 1
ATOM 1343 C C . LEU A 1 182 ? 28.298 -23.585 -45.859 1.00 43.31 182 LEU A C 1
ATOM 1345 O O . LEU A 1 182 ? 27.441 -23.252 -45.041 1.00 43.31 182 LEU A O 1
ATOM 1349 N N . GLN A 1 183 ? 28.407 -23.026 -47.064 1.00 48.19 183 GLN A N 1
ATOM 1350 C CA . GLN A 1 183 ? 27.532 -21.980 -47.607 1.00 48.19 183 GLN A CA 1
ATOM 1351 C C . GLN A 1 183 ? 26.120 -22.514 -47.926 1.00 48.19 183 GLN A C 1
ATOM 1353 O O . GLN A 1 183 ? 26.003 -23.689 -48.273 1.00 48.19 183 GLN A O 1
ATOM 1358 N N . PRO A 1 184 ? 25.061 -21.684 -47.844 1.00 45.09 184 PRO A N 1
ATOM 1359 C CA . PRO A 1 184 ? 23.704 -22.110 -48.169 1.00 45.09 184 PRO A CA 1
ATOM 1360 C C . PRO A 1 184 ? 23.404 -22.017 -49.673 1.00 45.09 184 PRO A C 1
ATOM 1362 O O . PRO A 1 184 ? 23.688 -21.006 -50.317 1.00 45.09 184 PRO A O 1
ATOM 1365 N N . ASP A 1 185 ? 22.781 -23.077 -50.183 1.00 42.84 185 ASP A N 1
ATOM 1366 C CA . ASP A 1 185 ? 22.136 -23.171 -51.494 1.00 42.84 185 ASP A CA 1
ATOM 1367 C C . ASP A 1 185 ? 20.664 -22.704 -51.363 1.00 42.84 185 ASP A C 1
ATOM 1369 O O . ASP A 1 185 ? 19.982 -23.156 -50.434 1.00 42.84 185 ASP A O 1
ATOM 1373 N N . PRO A 1 186 ? 20.154 -21.777 -52.197 1.00 49.44 186 PRO A N 1
ATOM 1374 C CA . PRO A 1 186 ? 18.818 -21.219 -52.036 1.00 49.44 186 PRO A CA 1
ATOM 1375 C C . PRO A 1 186 ? 17.814 -21.856 -53.005 1.00 49.44 186 PRO A C 1
ATOM 1377 O O . PRO A 1 186 ? 17.662 -21.376 -54.123 1.00 49.44 186 PRO A O 1
ATOM 1380 N N . SER A 1 187 ? 17.067 -22.873 -52.565 1.00 44.00 187 SER A N 1
ATOM 1381 C CA . SER A 1 187 ? 15.745 -23.201 -53.138 1.00 44.00 187 SER A CA 1
ATOM 1382 C C . SER A 1 187 ? 15.116 -24.424 -52.471 1.00 44.00 187 SER A C 1
ATOM 1384 O O . SER A 1 187 ? 15.592 -25.535 -52.689 1.00 44.00 187 SER A O 1
ATOM 1386 N N . ALA A 1 188 ? 14.027 -24.225 -51.726 1.00 37.94 188 ALA A N 1
ATOM 1387 C CA . ALA A 1 188 ? 12.853 -25.104 -51.724 1.00 37.94 188 ALA A CA 1
ATOM 1388 C C . ALA A 1 188 ? 11.785 -24.536 -50.778 1.00 37.94 188 ALA A C 1
ATOM 1390 O O . ALA A 1 188 ? 11.947 -24.542 -49.558 1.00 37.94 188 ALA A O 1
ATOM 1391 N N . ASP A 1 189 ? 10.695 -24.061 -51.374 1.00 45.50 189 ASP A N 1
ATOM 1392 C CA . ASP A 1 189 ? 9.379 -23.979 -50.748 1.00 45.50 189 ASP A CA 1
ATOM 1393 C C . ASP A 1 189 ? 8.947 -25.359 -50.227 1.00 45.50 189 ASP A C 1
ATOM 1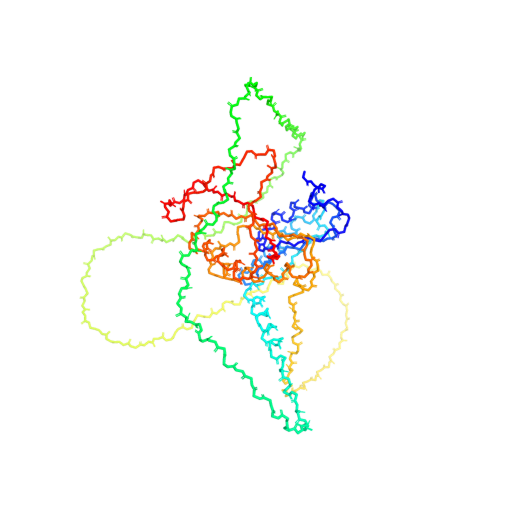395 O O . ASP A 1 189 ? 9.289 -26.360 -50.856 1.00 45.50 189 ASP A O 1
ATOM 1399 N N . LEU A 1 190 ? 8.188 -25.397 -49.120 1.00 39.09 190 LEU A N 1
ATOM 1400 C CA . LEU A 1 190 ? 7.050 -26.299 -48.846 1.00 39.09 190 LEU A CA 1
ATOM 1401 C C . LEU A 1 190 ? 6.538 -26.108 -47.394 1.00 39.09 190 LEU A C 1
ATOM 1403 O O . LEU A 1 190 ? 7.205 -26.493 -46.442 1.00 39.09 190 LEU A O 1
ATOM 1407 N N . GLU A 1 191 ? 5.363 -25.472 -47.295 1.00 40.16 191 GLU A N 1
ATOM 1408 C CA . GLU A 1 191 ? 4.178 -25.662 -46.418 1.00 40.16 191 GLU A CA 1
ATOM 1409 C C . GLU A 1 191 ? 4.260 -26.254 -44.976 1.00 40.16 191 GLU A C 1
ATOM 1411 O O . GLU A 1 191 ? 5.107 -27.086 -44.653 1.00 40.16 191 GLU A O 1
ATOM 1416 N N . PRO A 1 192 ? 3.315 -25.872 -44.080 1.00 43.38 192 PRO A N 1
ATOM 1417 C CA . PRO A 1 192 ? 3.460 -25.984 -42.632 1.00 43.38 192 PRO A CA 1
ATOM 1418 C C . PRO A 1 192 ? 2.904 -27.295 -42.053 1.00 43.38 192 PRO A C 1
ATOM 1420 O O . PRO A 1 192 ? 1.741 -27.652 -42.245 1.00 43.38 192 PRO A O 1
ATOM 1423 N N . ALA A 1 193 ? 3.714 -27.978 -41.242 1.00 36.06 193 ALA A N 1
ATOM 1424 C CA . ALA A 1 193 ? 3.260 -29.091 -40.417 1.00 36.06 193 ALA A CA 1
ATOM 1425 C C . ALA A 1 193 ? 2.761 -28.589 -39.052 1.00 36.06 193 ALA A C 1
ATOM 1427 O O . ALA A 1 193 ? 3.528 -28.112 -38.214 1.00 36.06 193 ALA A O 1
ATOM 1428 N N . LEU A 1 194 ? 1.454 -28.739 -38.840 1.00 42.50 194 LEU A N 1
ATOM 1429 C CA . LEU A 1 194 ? 0.800 -28.745 -37.535 1.00 42.50 194 LEU A CA 1
ATOM 1430 C C . LEU A 1 194 ? 1.375 -29.889 -36.684 1.00 42.50 194 LEU A C 1
ATOM 1432 O O . LEU A 1 194 ? 1.287 -31.053 -37.070 1.00 42.50 194 LEU A O 1
ATOM 1436 N N . GLY A 1 195 ? 1.934 -29.562 -35.521 1.00 33.59 195 GLY A N 1
ATOM 1437 C CA . GLY A 1 195 ? 2.411 -30.527 -34.533 1.00 33.59 195 GLY A CA 1
ATOM 1438 C C . GLY A 1 195 ? 1.960 -30.104 -33.143 1.00 33.59 195 GLY A C 1
ATOM 1439 O O . GLY A 1 195 ? 2.518 -29.174 -32.567 1.00 33.59 195 GLY A O 1
ATOM 1440 N N . GLY A 1 196 ? 0.910 -30.759 -32.646 1.00 36.19 196 GLY A N 1
ATOM 1441 C CA . GLY A 1 196 ? 0.389 -30.580 -31.298 1.00 36.19 196 GLY A CA 1
ATOM 1442 C C . GLY A 1 196 ? 1.401 -31.026 -30.246 1.00 36.19 196 GLY A C 1
ATOM 1443 O O . GLY A 1 196 ? 1.993 -32.098 -30.353 1.00 36.19 196 GLY A O 1
ATOM 1444 N N . ALA A 1 197 ? 1.587 -30.191 -29.228 1.00 35.75 197 ALA A N 1
ATOM 1445 C CA . ALA A 1 197 ? 2.249 -30.580 -27.997 1.00 35.75 197 ALA A CA 1
ATOM 1446 C C . ALA A 1 197 ? 1.175 -31.075 -27.023 1.00 35.75 197 ALA A C 1
ATOM 1448 O O . ALA A 1 197 ? 0.388 -30.290 -26.491 1.00 35.75 197 ALA A O 1
ATOM 1449 N N . ASP A 1 198 ? 1.142 -32.394 -26.850 1.00 34.00 198 ASP A N 1
ATOM 1450 C CA . ASP A 1 198 ? 0.384 -33.083 -25.817 1.00 34.00 198 ASP A CA 1
ATOM 1451 C C . ASP A 1 198 ? 0.791 -32.586 -24.426 1.00 34.00 198 ASP A C 1
ATOM 1453 O O . ASP A 1 198 ? 1.965 -32.570 -24.045 1.00 34.00 198 ASP A O 1
ATOM 1457 N N . LEU A 1 199 ? -0.222 -32.197 -23.659 1.00 39.03 199 LEU A N 1
ATOM 1458 C CA . LEU A 1 199 ? -0.132 -31.919 -22.236 1.00 39.03 199 LEU A CA 1
ATOM 1459 C C . LEU A 1 199 ? 0.096 -33.238 -21.486 1.00 39.03 199 LEU A C 1
ATOM 1461 O O . LEU A 1 199 ? -0.725 -34.152 -21.546 1.00 39.03 199 LEU A O 1
ATOM 1465 N N . CYS A 1 200 ? 1.197 -33.323 -20.741 1.00 33.28 200 CYS A N 1
ATOM 1466 C CA . CYS A 1 200 ? 1.426 -34.389 -19.769 1.00 33.28 200 CYS A CA 1
ATOM 1467 C C . CYS A 1 200 ? 0.325 -34.376 -18.691 1.00 33.28 200 CYS A C 1
ATOM 1469 O O . CYS A 1 200 ? 0.168 -33.356 -18.015 1.00 33.28 200 CYS A O 1
ATOM 1471 N N . PRO A 1 201 ? -0.395 -35.485 -18.443 1.00 40.88 201 PRO A N 1
ATOM 1472 C CA . PRO A 1 201 ? -1.269 -35.572 -17.286 1.00 40.88 201 PRO A CA 1
ATOM 1473 C C . PRO A 1 201 ? -0.432 -35.786 -16.018 1.00 40.88 201 PRO A C 1
ATOM 1475 O O . PRO A 1 201 ? 0.383 -36.711 -15.934 1.00 40.88 201 PRO A O 1
ATOM 1478 N N . LEU A 1 202 ? -0.656 -34.923 -15.022 1.00 32.94 202 LEU A N 1
ATOM 1479 C CA . LEU A 1 202 ? -0.230 -35.147 -13.643 1.00 32.94 202 LEU A CA 1
ATOM 1480 C C . LEU A 1 202 ? -0.760 -36.513 -13.188 1.00 32.94 202 LEU A C 1
ATOM 1482 O O . LEU A 1 202 ? -1.964 -36.761 -13.200 1.00 32.94 202 LEU A O 1
ATOM 1486 N N . ARG A 1 203 ? 0.153 -37.403 -12.800 1.00 32.78 203 ARG A N 1
ATOM 1487 C CA . ARG A 1 203 ? -0.184 -38.672 -12.160 1.00 32.78 203 ARG A CA 1
ATOM 1488 C C . ARG A 1 203 ? -0.552 -38.430 -10.701 1.00 32.78 203 ARG A C 1
ATOM 1490 O O . ARG A 1 203 ? 0.267 -37.926 -9.935 1.00 32.78 203 ARG A O 1
ATOM 1497 N N . ASP A 1 204 ? -1.745 -38.883 -10.337 1.00 31.52 204 ASP A N 1
ATOM 1498 C CA . ASP A 1 204 ? -2.153 -39.146 -8.963 1.00 31.52 204 ASP A CA 1
ATOM 1499 C C . ASP A 1 204 ? -1.180 -40.119 -8.290 1.00 31.52 204 ASP A C 1
ATOM 1501 O O . ASP A 1 204 ? -0.931 -41.227 -8.777 1.00 31.52 204 ASP A O 1
ATOM 1505 N N . VAL A 1 205 ? -0.647 -39.717 -7.138 1.00 35.28 205 VAL A N 1
ATOM 1506 C CA . VAL A 1 205 ? 0.078 -40.609 -6.231 1.00 35.28 205 VAL A CA 1
ATOM 1507 C C . VAL A 1 205 ? -0.908 -41.075 -5.167 1.00 35.28 205 VAL A C 1
ATOM 1509 O O . VAL A 1 205 ? -1.013 -40.497 -4.088 1.00 35.28 205 VAL A O 1
ATOM 1512 N N . HIS A 1 206 ? -1.632 -42.149 -5.480 1.00 33.66 206 HIS A N 1
ATOM 1513 C CA . HIS A 1 206 ? -2.316 -42.960 -4.481 1.00 33.66 206 HIS A CA 1
ATOM 1514 C C . HIS A 1 206 ? -1.543 -44.259 -4.229 1.00 33.66 206 HIS A C 1
ATOM 1516 O O . HIS A 1 206 ? -1.460 -45.129 -5.091 1.00 33.66 206 HIS A O 1
ATOM 1522 N N . GLY A 1 207 ? -1.078 -44.396 -2.984 1.00 31.48 207 GLY A N 1
ATOM 1523 C CA . GLY A 1 207 ? -1.117 -45.651 -2.233 1.00 31.48 207 GLY A CA 1
ATOM 1524 C C . GLY A 1 207 ? 0.167 -46.476 -2.193 1.00 31.48 207 GLY A C 1
ATOM 1525 O O . GLY A 1 207 ? 0.654 -46.913 -3.223 1.00 31.48 207 GLY A O 1
ATOM 1526 N N . LEU A 1 208 ? 0.628 -46.784 -0.973 1.00 34.81 208 LEU A N 1
ATOM 1527 C CA . LEU A 1 208 ? 0.860 -48.155 -0.493 1.00 34.81 208 LEU A CA 1
ATOM 1528 C C . LEU A 1 208 ? 0.972 -48.150 1.045 1.00 34.81 208 LEU A C 1
ATOM 1530 O O . LEU A 1 208 ? 1.859 -47.518 1.609 1.00 34.81 208 LEU A O 1
ATOM 1534 N N . GLY A 1 209 ? 0.078 -48.890 1.715 1.00 28.64 209 GLY A N 1
ATOM 1535 C CA . GLY A 1 209 ? 0.115 -49.095 3.169 1.00 28.64 209 GLY A CA 1
ATOM 1536 C C . GLY A 1 209 ? -1.110 -49.803 3.771 1.00 28.64 209 GLY A C 1
ATOM 1537 O O . GLY A 1 209 ? -1.902 -49.153 4.433 1.00 28.64 209 GLY A O 1
ATOM 1538 N N . ARG A 1 210 ? -1.231 -51.116 3.493 1.00 35.66 210 ARG A N 1
ATOM 1539 C CA . ARG A 1 210 ? -2.032 -52.227 4.104 1.00 35.66 210 ARG A CA 1
ATOM 1540 C C . ARG A 1 210 ? -2.593 -51.977 5.523 1.00 35.66 210 ARG A C 1
ATOM 1542 O O . ARG A 1 210 ? -1.905 -51.347 6.309 1.00 35.66 210 ARG A O 1
ATOM 1549 N N . GLY A 1 211 ? -3.705 -52.524 6.032 1.00 32.19 211 GLY A N 1
ATOM 1550 C CA . GLY A 1 211 ? -4.712 -53.584 5.762 1.00 32.19 211 GLY A CA 1
ATOM 1551 C C . GLY A 1 211 ? -5.620 -53.601 7.034 1.00 32.19 211 GLY A C 1
ATOM 1552 O O . GLY A 1 211 ? -5.199 -53.050 8.046 1.00 32.19 211 GLY A O 1
ATOM 1553 N N . CYS A 1 212 ? -6.875 -54.060 7.116 1.00 32.41 212 CYS A N 1
ATOM 1554 C CA . CYS A 1 212 ? -7.468 -55.362 6.802 1.00 32.41 212 CYS A CA 1
ATOM 1555 C C . CYS A 1 212 ? -9.016 -55.308 6.975 1.00 32.41 212 CYS A C 1
ATOM 1557 O O . CYS A 1 212 ? -9.495 -54.575 7.838 1.00 32.41 212 CYS A O 1
ATOM 1559 N N . SER A 1 213 ? -9.709 -56.190 6.236 1.00 35.88 213 SER A N 1
ATOM 1560 C CA . SER A 1 213 ? -10.967 -56.913 6.559 1.00 35.88 213 SER A CA 1
ATOM 1561 C C . SER A 1 213 ? -12.355 -56.253 6.400 1.00 35.88 213 SER A C 1
ATOM 1563 O O . SER A 1 213 ? -12.723 -55.397 7.194 1.00 35.88 213 SER A O 1
ATOM 1565 N N . ASP A 1 214 ? -13.099 -56.804 5.416 1.00 36.41 214 ASP A N 1
ATOM 1566 C CA . ASP A 1 214 ? -14.487 -57.343 5.429 1.00 36.41 214 ASP A CA 1
ATOM 1567 C C . ASP A 1 214 ? -15.656 -56.397 5.830 1.00 36.41 214 ASP A C 1
ATOM 1569 O O . ASP A 1 214 ? -15.560 -55.655 6.794 1.00 36.41 214 ASP A O 1
ATOM 1573 N N . ASP A 1 215 ? -16.848 -56.343 5.219 1.00 39.31 215 ASP A N 1
ATOM 1574 C CA . ASP A 1 215 ? -17.561 -57.166 4.235 1.00 39.31 215 ASP A CA 1
ATOM 1575 C C . ASP A 1 215 ? -18.836 -56.401 3.763 1.00 39.31 215 ASP A C 1
ATOM 1577 O O . ASP A 1 215 ? -19.305 -55.476 4.428 1.00 39.31 215 ASP A O 1
ATOM 1581 N N . THR A 1 216 ? -19.467 -56.891 2.690 1.00 37.44 216 THR A N 1
ATOM 1582 C CA . THR A 1 216 ? -20.871 -56.703 2.242 1.00 37.44 216 THR A CA 1
ATOM 1583 C C . THR A 1 216 ? -21.316 -55.433 1.484 1.00 37.44 216 THR A C 1
ATOM 1585 O O . THR A 1 216 ? -21.844 -54.471 2.025 1.00 37.44 216 THR A O 1
ATOM 1588 N N . GLY A 1 217 ? -21.200 -55.522 0.151 1.00 33.75 217 GLY A N 1
ATOM 1589 C CA . GLY A 1 217 ? -22.318 -55.569 -0.810 1.00 33.75 217 GLY A CA 1
ATOM 1590 C C . GLY A 1 217 ? -23.373 -54.451 -0.863 1.00 33.75 217 GLY A C 1
ATOM 1591 O O . GLY A 1 217 ? -24.156 -54.282 0.061 1.00 33.75 217 GLY A O 1
ATOM 1592 N N . THR A 1 218 ? -23.532 -53.829 -2.042 1.00 43.69 218 THR A N 1
ATOM 1593 C CA . THR A 1 218 ? -24.794 -53.810 -2.824 1.00 43.69 218 THR A CA 1
ATOM 1594 C C . THR A 1 218 ? -24.552 -53.189 -4.206 1.00 43.69 218 THR A C 1
ATOM 1596 O O . THR A 1 218 ? -24.046 -52.079 -4.339 1.00 43.69 218 THR A O 1
ATOM 1599 N N . VAL A 1 219 ? -24.943 -53.938 -5.236 1.00 44.72 219 VAL A N 1
ATOM 1600 C CA . VAL A 1 219 ? -25.033 -53.550 -6.648 1.00 44.72 219 VAL A CA 1
ATOM 1601 C C . VAL A 1 219 ? -26.419 -52.963 -6.896 1.00 44.72 219 VAL A C 1
ATOM 1603 O O . VAL A 1 219 ? -27.373 -53.692 -6.662 1.00 44.72 219 VAL A O 1
ATOM 1606 N N . ILE A 1 220 ? -26.539 -51.746 -7.449 1.00 40.53 220 ILE A N 1
ATOM 1607 C CA . ILE A 1 220 ? -27.617 -51.385 -8.394 1.00 40.53 220 ILE A CA 1
ATOM 1608 C C . ILE A 1 220 ? -27.078 -50.370 -9.413 1.00 40.53 220 ILE A C 1
ATOM 1610 O O . ILE A 1 220 ? -26.634 -49.278 -9.068 1.00 40.53 220 ILE A O 1
ATOM 1614 N N . SER A 1 221 ? -27.143 -50.759 -10.683 1.00 49.12 221 SER A N 1
ATOM 1615 C CA . SER A 1 221 ? -26.965 -49.918 -11.863 1.00 49.12 221 SER A CA 1
ATOM 1616 C C . SER A 1 221 ? -28.204 -49.059 -12.119 1.00 49.12 221 SER A C 1
ATOM 1618 O O . SER A 1 221 ? -29.319 -49.570 -12.069 1.00 49.12 221 SER A O 1
ATOM 1620 N N . SER A 1 222 ? -28.017 -47.809 -12.539 1.00 40.84 222 SER A N 1
ATOM 1621 C CA . SER A 1 222 ? -28.986 -47.137 -13.413 1.00 40.84 222 SER A CA 1
ATOM 1622 C C . SER A 1 222 ? -28.316 -46.003 -14.181 1.00 40.84 222 SER A C 1
ATOM 1624 O O . SER A 1 222 ? -28.012 -44.943 -13.636 1.00 40.84 222 SER A O 1
ATOM 1626 N N . SER A 1 223 ? -28.093 -46.272 -15.461 1.00 53.88 223 SER A N 1
ATOM 1627 C CA . SER A 1 223 ? -27.827 -45.323 -16.531 1.00 53.88 223 SER A CA 1
ATOM 1628 C C . SER A 1 223 ? -29.046 -44.420 -16.743 1.00 53.88 223 SER A C 1
ATOM 1630 O O . SER A 1 223 ? -30.168 -44.894 -16.911 1.00 53.88 223 SER A O 1
ATOM 1632 N N . GLY A 1 224 ? -28.817 -43.109 -16.735 1.00 39.78 224 GLY A N 1
ATOM 1633 C CA . GLY A 1 224 ? -29.833 -42.095 -16.985 1.00 39.78 224 GLY A CA 1
ATOM 1634 C C . GLY A 1 224 ? -29.206 -40.886 -17.657 1.00 39.78 224 GLY A C 1
ATOM 1635 O O . GLY A 1 224 ? -28.794 -39.942 -16.992 1.00 39.78 224 GLY A O 1
ATOM 1636 N N . GLU A 1 225 ? -29.127 -40.935 -18.983 1.00 55.94 225 GLU A N 1
ATOM 1637 C CA . GLU A 1 225 ? -28.827 -39.786 -19.830 1.00 55.94 225 GLU A CA 1
ATOM 1638 C C . GLU A 1 225 ? -29.955 -38.752 -19.687 1.00 55.94 225 GLU A C 1
ATOM 1640 O O . GLU A 1 225 ? -31.115 -39.031 -20.002 1.00 55.94 225 GLU A O 1
ATOM 1645 N N . ARG A 1 226 ? -29.629 -37.547 -19.206 1.00 48.50 226 ARG A N 1
ATOM 1646 C CA . ARG A 1 226 ? -30.499 -36.371 -19.323 1.00 48.50 226 ARG A CA 1
ATOM 1647 C C . ARG A 1 226 ? -29.698 -35.133 -19.710 1.00 48.50 226 ARG A C 1
ATOM 1649 O O . ARG A 1 226 ? -28.995 -34.530 -18.909 1.00 48.50 226 ARG A O 1
ATOM 1656 N N . SER A 1 227 ? -29.864 -34.801 -20.983 1.00 52.56 227 SER A N 1
ATOM 1657 C CA . SER A 1 227 ? -29.850 -33.496 -21.633 1.00 52.56 227 SER A CA 1
ATOM 1658 C C . SER A 1 227 ? -29.775 -32.255 -20.731 1.00 52.56 227 SER A C 1
ATOM 1660 O O . SER A 1 227 ? -30.726 -31.918 -20.032 1.00 52.56 227 SER A O 1
ATOM 1662 N N . GLY A 1 228 ? -28.668 -31.524 -20.879 1.00 52.59 228 GLY A N 1
ATOM 1663 C CA . GLY A 1 228 ? -28.645 -30.083 -21.146 1.00 52.59 228 GLY A CA 1
ATOM 1664 C C . GLY A 1 228 ? -29.483 -29.170 -20.253 1.00 52.59 228 GLY A C 1
ATOM 1665 O O . GLY A 1 228 ? -30.388 -28.504 -20.748 1.00 52.59 228 GLY A O 1
ATOM 1666 N N . SER A 1 229 ? -29.134 -29.051 -18.971 1.00 51.31 229 SER A N 1
ATOM 1667 C CA . SER A 1 229 ? -29.450 -27.840 -18.212 1.00 51.31 229 SER A CA 1
ATOM 1668 C C . SER A 1 229 ? -28.270 -26.881 -18.334 1.00 51.31 229 SER A C 1
ATOM 1670 O O . SER A 1 229 ? -27.225 -27.097 -17.721 1.00 51.31 229 SER A O 1
ATOM 1672 N N . SER A 1 230 ? -28.426 -25.822 -19.124 1.00 56.59 230 SER A N 1
ATOM 1673 C CA . SER A 1 230 ? -27.591 -24.626 -19.039 1.00 56.59 230 SER A CA 1
ATOM 1674 C C . SER A 1 230 ? -27.800 -24.009 -17.658 1.00 56.59 230 SER A C 1
ATOM 1676 O O . SER A 1 230 ? -28.649 -23.139 -17.468 1.00 56.59 230 SER A O 1
ATOM 1678 N N . SER A 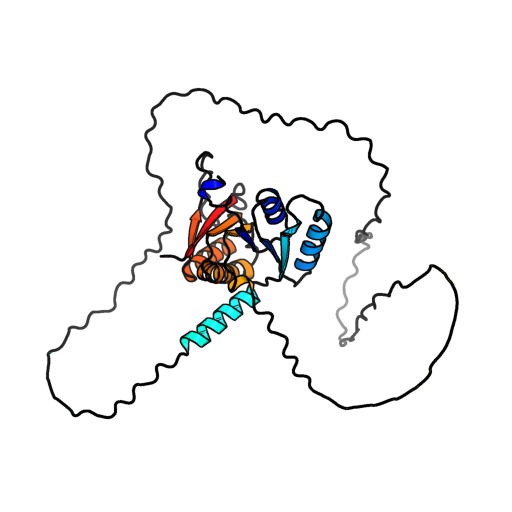1 231 ? -27.077 -24.532 -16.670 1.00 50.06 231 SER A N 1
ATOM 1679 C CA . SER A 1 231 ? -26.944 -23.940 -15.353 1.00 50.06 231 SER A CA 1
ATOM 1680 C C . SER A 1 231 ? -26.244 -22.610 -15.565 1.00 50.06 231 SER A C 1
ATOM 1682 O O . SER A 1 231 ? -25.021 -22.553 -15.685 1.00 50.06 231 SER A O 1
ATOM 1684 N N . SER A 1 232 ? -27.039 -21.549 -15.671 1.00 55.31 232 SER A N 1
ATOM 1685 C CA . SER A 1 232 ? -26.607 -20.187 -15.421 1.00 55.31 232 SER A CA 1
ATOM 1686 C C . SER A 1 232 ? -26.044 -20.188 -14.010 1.00 55.31 232 SER A C 1
ATOM 1688 O O . SER A 1 232 ? -26.779 -20.020 -13.037 1.00 55.31 232 SER A O 1
ATOM 1690 N N . SER A 1 233 ? -24.754 -20.503 -13.904 1.00 52.12 233 SER A N 1
ATOM 1691 C CA . SER A 1 233 ? -23.982 -20.328 -12.698 1.00 52.12 233 SER A CA 1
ATOM 1692 C C . SER A 1 233 ? -24.096 -18.848 -12.400 1.00 52.12 233 SER A C 1
ATOM 1694 O O . SER A 1 233 ? -23.388 -18.026 -12.983 1.00 52.12 233 SER A O 1
ATOM 1696 N N . SER A 1 234 ? -25.024 -18.506 -11.511 1.00 54.81 234 SER A N 1
ATOM 1697 C CA . SER A 1 234 ? -24.902 -17.351 -10.648 1.00 54.81 234 SER A CA 1
ATOM 1698 C C . SER A 1 234 ? -23.639 -17.605 -9.836 1.00 54.81 234 SER A C 1
ATOM 1700 O O . SER A 1 234 ? -23.704 -18.022 -8.680 1.00 54.81 234 SER A O 1
ATOM 1702 N N . GLY A 1 235 ? -22.482 -17.486 -10.498 1.00 51.22 235 GLY A N 1
ATOM 1703 C CA . GLY A 1 235 ? -21.215 -17.309 -9.838 1.00 51.22 235 GLY A CA 1
ATOM 1704 C C . GLY A 1 235 ? -21.502 -16.131 -8.952 1.00 51.22 235 GLY A C 1
ATOM 1705 O O . GLY A 1 235 ? -21.794 -15.048 -9.457 1.00 51.22 235 GLY A O 1
ATOM 1706 N N . THR A 1 236 ? -21.626 -16.413 -7.657 1.00 51.75 236 THR A N 1
ATOM 1707 C CA . THR A 1 236 ? -21.689 -15.393 -6.633 1.00 51.75 236 THR A CA 1
ATOM 1708 C C . THR A 1 236 ? -20.553 -14.479 -7.000 1.00 51.75 236 THR A C 1
ATOM 1710 O O . THR A 1 236 ? -19.399 -14.909 -6.954 1.00 51.75 236 THR A O 1
ATOM 1713 N N . ASP A 1 237 ? -20.910 -13.312 -7.531 1.00 54.53 237 ASP A N 1
ATOM 1714 C CA . ASP A 1 237 ? -19.976 -12.252 -7.815 1.00 54.53 237 ASP A CA 1
ATOM 1715 C C . ASP A 1 237 ? -19.373 -12.004 -6.448 1.00 54.53 237 ASP A C 1
ATOM 1717 O O . ASP A 1 237 ? -20.013 -11.423 -5.567 1.00 54.53 237 ASP A O 1
ATOM 1721 N N . SER A 1 238 ? -18.220 -12.633 -6.211 1.00 55.81 238 SER A N 1
ATOM 1722 C CA . SER A 1 238 ? -17.390 -12.461 -5.036 1.00 55.81 238 SER A CA 1
ATOM 1723 C C . SER A 1 238 ? -16.834 -11.056 -5.192 1.00 55.81 238 SER A C 1
ATOM 1725 O O . SER A 1 238 ? -15.664 -10.830 -5.517 1.00 55.81 238 SER A O 1
ATOM 1727 N N . GLY A 1 239 ? -17.766 -10.103 -5.088 1.00 56.75 239 GLY A N 1
ATOM 1728 C CA . GLY A 1 239 ? -17.582 -8.680 -5.145 1.00 56.75 239 GLY A CA 1
ATOM 1729 C C . GLY A 1 239 ? -16.408 -8.382 -4.248 1.00 56.75 239 GLY A C 1
ATOM 1730 O O . GLY A 1 239 ? -16.259 -9.031 -3.215 1.00 56.75 239 GLY A O 1
ATOM 1731 N N . CYS A 1 240 ? -15.540 -7.465 -4.664 1.00 68.25 240 CYS A N 1
ATOM 1732 C CA . CYS A 1 240 ? -14.380 -7.076 -3.880 1.00 68.25 240 CYS A CA 1
ATOM 1733 C C . CYS A 1 240 ? -14.849 -6.572 -2.511 1.00 68.25 240 CYS A C 1
ATOM 1735 O O . CYS A 1 240 ? -15.102 -5.381 -2.326 1.00 68.25 240 CYS A O 1
ATOM 1737 N N . THR A 1 241 ? -14.987 -7.471 -1.539 1.00 88.31 241 THR A N 1
ATOM 1738 C CA . THR A 1 241 ? -15.468 -7.141 -0.202 1.00 88.31 241 THR A CA 1
ATOM 1739 C C . THR A 1 241 ? -14.488 -6.206 0.485 1.00 88.31 241 THR A C 1
ATOM 1741 O O . THR A 1 241 ? -14.880 -5.493 1.404 1.00 88.31 241 THR A O 1
ATOM 1744 N N . LEU A 1 242 ? -13.235 -6.164 0.019 1.00 92.12 242 LEU A N 1
ATOM 1745 C CA . LEU A 1 242 ? -12.189 -5.275 0.508 1.00 92.12 242 LEU A CA 1
ATOM 1746 C C . LEU A 1 242 ? -12.631 -3.811 0.472 1.00 92.12 242 LEU A C 1
ATOM 1748 O O . LEU A 1 242 ? -12.511 -3.131 1.484 1.00 92.12 242 LEU A O 1
ATOM 1752 N N . CYS A 1 243 ? -13.204 -3.335 -0.638 1.00 91.62 243 CYS A N 1
ATOM 1753 C CA . CYS A 1 243 ? -13.630 -1.937 -0.749 1.00 91.62 243 CYS A CA 1
ATOM 1754 C C . CYS A 1 243 ? -14.900 -1.639 0.058 1.00 91.62 243 CYS A C 1
ATOM 1756 O O . CYS A 1 243 ? -15.121 -0.497 0.430 1.00 91.62 243 CYS A O 1
ATOM 1758 N N . SER A 1 244 ? -15.732 -2.637 0.362 1.00 90.75 244 SER A N 1
ATOM 1759 C CA . SER A 1 244 ? -16.928 -2.448 1.205 1.00 90.75 244 SER A CA 1
ATOM 1760 C C . SER A 1 244 ? -16.635 -2.472 2.709 1.00 90.75 244 SER A C 1
ATOM 1762 O O . SER A 1 244 ? -17.488 -2.120 3.521 1.00 90.75 244 SER A O 1
ATOM 1764 N N . GLN A 1 245 ? -15.442 -2.927 3.094 1.00 93.94 245 GLN A N 1
ATOM 1765 C CA . GLN A 1 245 ? -15.024 -3.003 4.484 1.00 93.94 245 GLN A CA 1
ATOM 1766 C C . GLN A 1 245 ? -14.409 -1.681 4.937 1.00 93.94 245 GLN A C 1
ATOM 1768 O O . GLN A 1 245 ? -13.690 -1.019 4.194 1.00 93.94 245 GLN A O 1
ATOM 1773 N N . GLN A 1 246 ? -14.659 -1.332 6.197 1.00 95.00 246 GLN A N 1
ATOM 1774 C CA . GLN A 1 246 ? -13.960 -0.242 6.858 1.00 95.00 246 GLN A CA 1
ATOM 1775 C C . GLN A 1 246 ? -12.594 -0.733 7.348 1.00 95.00 246 GLN A C 1
ATOM 1777 O O . GLN A 1 246 ? -12.525 -1.711 8.101 1.00 95.00 246 GLN A O 1
ATOM 1782 N N . TRP A 1 247 ? -11.533 -0.036 6.945 1.00 96.12 247 TRP A N 1
ATOM 1783 C CA . TRP A 1 247 ? -10.162 -0.315 7.367 1.00 96.12 247 TRP A CA 1
ATOM 1784 C C . TRP A 1 247 ? -9.629 0.798 8.252 1.00 96.12 247 TRP A C 1
ATOM 1786 O O . TRP A 1 247 ? -9.823 1.980 7.997 1.00 96.12 247 TRP A O 1
ATOM 1796 N N . ASP A 1 248 ? -8.906 0.430 9.295 1.00 95.38 248 ASP A N 1
ATOM 1797 C CA . ASP A 1 248 ? -8.279 1.410 10.173 1.00 95.38 248 ASP A CA 1
ATOM 1798 C C . ASP A 1 248 ? -6.946 1.891 9.607 1.00 95.38 248 ASP A C 1
ATOM 1800 O O . ASP A 1 248 ? -6.579 3.055 9.771 1.00 95.38 248 ASP A O 1
ATOM 1804 N N . LEU A 1 249 ? -6.247 0.985 8.925 1.00 96.12 249 LEU A N 1
ATOM 1805 C CA . LEU A 1 249 ? -4.968 1.220 8.283 1.00 96.12 249 LEU A CA 1
ATOM 1806 C C . LEU A 1 249 ? -4.878 0.384 7.008 1.00 96.12 249 LEU A C 1
ATOM 1808 O O . LEU A 1 249 ? -5.116 -0.824 7.033 1.00 96.12 249 LEU A O 1
ATOM 1812 N N . VAL A 1 250 ? -4.478 1.021 5.915 1.00 97.31 250 VAL A N 1
ATOM 1813 C CA . VAL A 1 250 ? -4.073 0.354 4.678 1.00 97.31 250 VAL A CA 1
ATOM 1814 C C . VAL A 1 250 ? -2.574 0.558 4.495 1.00 97.31 250 VAL A C 1
ATOM 1816 O O . VAL A 1 250 ? -2.069 1.668 4.656 1.00 97.31 250 VAL A O 1
ATOM 1819 N N . LEU A 1 251 ? -1.871 -0.516 4.166 1.00 97.94 251 LEU A N 1
ATOM 1820 C CA . LEU A 1 251 ? -0.439 -0.557 3.922 1.00 97.94 251 LEU A CA 1
ATOM 1821 C C . LEU A 1 251 ? -0.163 -1.005 2.490 1.00 97.94 251 LEU A C 1
ATOM 1823 O O . LEU A 1 251 ? -0.924 -1.772 1.903 1.00 97.94 251 LEU A O 1
ATOM 1827 N N . GLY A 1 252 ? 0.966 -0.568 1.954 1.00 97.50 252 GLY A N 1
ATOM 1828 C CA . GLY A 1 252 ? 1.544 -1.112 0.734 1.00 97.50 252 GLY A CA 1
ATOM 1829 C C . GLY A 1 252 ? 3.035 -0.820 0.699 1.00 97.50 252 GLY A C 1
ATOM 1830 O O . GLY A 1 252 ? 3.476 0.197 1.241 1.00 97.50 252 GLY A O 1
ATOM 1831 N N . SER A 1 253 ? 3.814 -1.692 0.070 1.00 96.81 253 SER A N 1
ATOM 1832 C CA . SER A 1 253 ? 5.249 -1.481 -0.097 1.00 96.81 253 SER A CA 1
ATOM 1833 C C . SER A 1 253 ? 5.677 -1.875 -1.493 1.00 96.81 253 SER A C 1
ATOM 1835 O O . SER A 1 253 ? 5.487 -3.020 -1.879 1.00 96.81 253 SER A O 1
ATOM 1837 N N . ASP A 1 254 ? 6.290 -0.933 -2.209 1.00 90.75 254 ASP A N 1
ATOM 1838 C CA . ASP A 1 254 ? 6.952 -1.174 -3.490 1.00 90.75 254 ASP A CA 1
ATOM 1839 C C . ASP A 1 254 ? 6.019 -1.891 -4.473 1.00 90.75 254 ASP A C 1
ATOM 1841 O O . ASP A 1 254 ? 6.233 -3.040 -4.818 1.00 90.75 254 ASP A O 1
ATOM 1845 N N . LEU A 1 255 ? 4.913 -1.235 -4.831 1.00 96.00 255 LEU A N 1
ATOM 1846 C CA . LEU A 1 255 ? 3.795 -1.845 -5.573 1.00 96.00 255 LEU A CA 1
ATOM 1847 C C . LEU A 1 255 ? 3.761 -1.528 -7.077 1.00 96.00 255 LEU A C 1
ATOM 1849 O O . LEU A 1 255 ? 2.955 -2.096 -7.813 1.00 96.00 255 LEU A O 1
ATOM 1853 N N . VAL A 1 256 ? 4.602 -0.606 -7.543 1.00 96.69 256 VAL A N 1
ATOM 1854 C CA . VAL A 1 256 ? 4.530 -0.054 -8.902 1.00 96.69 256 VAL A CA 1
ATOM 1855 C C . VAL A 1 256 ? 5.689 -0.599 -9.736 1.00 96.69 256 VAL A C 1
ATOM 1857 O O . VAL A 1 256 ? 6.810 -0.106 -9.672 1.00 96.69 256 VAL A O 1
ATOM 1860 N N . TYR A 1 257 ? 5.407 -1.643 -10.519 1.00 95.44 257 TYR A N 1
ATOM 1861 C CA . TYR A 1 257 ? 6.395 -2.320 -11.378 1.00 95.44 257 TYR A CA 1
ATOM 1862 C C . TYR A 1 257 ? 6.060 -2.269 -12.868 1.00 95.44 257 TYR A C 1
ATOM 1864 O O . TYR A 1 257 ? 6.887 -2.623 -13.705 1.00 95.44 257 TYR A O 1
ATOM 1872 N N . ASN A 1 258 ? 4.824 -1.911 -13.196 1.00 96.44 258 ASN A N 1
ATOM 1873 C CA . ASN A 1 258 ? 4.278 -1.942 -14.543 1.00 96.44 258 ASN A CA 1
ATOM 1874 C C . ASN A 1 258 ? 3.122 -0.939 -14.657 1.00 96.44 258 ASN A C 1
ATOM 1876 O O . ASN A 1 258 ? 2.655 -0.390 -13.652 1.00 96.44 258 ASN A O 1
ATOM 1880 N N . ASP A 1 259 ? 2.621 -0.766 -15.877 1.00 97.75 259 ASP A N 1
ATOM 1881 C CA . ASP A 1 259 ? 1.511 0.141 -16.182 1.00 97.75 259 ASP A CA 1
ATOM 1882 C C . ASP A 1 259 ? 0.243 -0.171 -15.381 1.00 97.75 259 ASP A C 1
ATOM 1884 O O . ASP A 1 259 ? -0.505 0.733 -15.025 1.00 97.75 259 ASP A O 1
ATOM 1888 N N . VAL A 1 260 ? 0.001 -1.443 -15.048 1.00 96.38 260 VAL A N 1
ATOM 1889 C CA . VAL A 1 260 ? -1.172 -1.854 -14.262 1.00 96.38 260 VAL A CA 1
ATOM 1890 C C . VAL A 1 260 ? -1.092 -1.308 -12.847 1.00 96.38 260 VAL A C 1
ATOM 1892 O O . VAL A 1 260 ? -2.075 -0.773 -12.343 1.00 96.38 260 VAL A O 1
ATOM 1895 N N . GLY A 1 261 ? 0.068 -1.433 -12.201 1.00 97.00 261 GLY A N 1
ATOM 1896 C CA . GLY A 1 261 ? 0.298 -0.861 -10.880 1.00 97.00 261 GLY A CA 1
ATOM 1897 C C . GLY A 1 261 ? 0.198 0.660 -10.910 1.00 97.00 261 GLY A C 1
ATOM 1898 O O . GLY A 1 261 ? -0.470 1.240 -10.062 1.00 97.00 261 GLY A O 1
ATOM 1899 N N . ALA A 1 262 ? 0.791 1.305 -11.916 1.00 98.00 262 ALA A N 1
ATOM 1900 C CA . ALA A 1 262 ? 0.751 2.760 -12.043 1.00 98.00 262 ALA A CA 1
ATOM 1901 C C . ALA A 1 262 ? -0.662 3.306 -12.332 1.00 98.00 262 ALA A C 1
ATOM 1903 O O . ALA A 1 262 ? -1.022 4.368 -11.830 1.00 98.00 262 ALA A O 1
ATOM 1904 N N . ASP A 1 263 ? -1.473 2.587 -13.113 1.00 97.81 263 ASP A N 1
ATOM 1905 C CA . ASP A 1 263 ? -2.818 3.009 -13.512 1.00 97.81 263 ASP A CA 1
ATOM 1906 C C . ASP A 1 263 ? -3.910 2.573 -12.518 1.00 97.81 263 ASP A C 1
ATOM 1908 O O . ASP A 1 263 ? -4.693 3.386 -12.023 1.00 97.81 263 ASP A O 1
ATOM 1912 N N . CYS A 1 264 ? -3.985 1.285 -12.183 1.00 98.06 264 CYS A N 1
ATOM 1913 C CA . CYS A 1 264 ? -5.110 0.736 -11.425 1.00 98.06 264 CYS A CA 1
ATOM 1914 C C . CYS A 1 264 ? -5.008 0.993 -9.913 1.00 98.06 264 CYS A C 1
ATOM 1916 O O . CYS A 1 264 ? -6.033 1.231 -9.270 1.00 98.06 264 CYS A O 1
ATOM 1918 N N . LEU A 1 265 ? -3.804 0.966 -9.325 1.00 97.94 265 LEU A N 1
ATOM 1919 C CA . LEU A 1 265 ? -3.627 1.082 -7.869 1.00 97.94 265 LEU A CA 1
ATOM 1920 C C . LEU A 1 265 ? -4.191 2.395 -7.284 1.00 97.94 265 LEU A C 1
ATOM 1922 O O . LEU A 1 265 ? -4.886 2.317 -6.268 1.00 97.94 265 LEU A O 1
ATOM 1926 N N . PRO A 1 266 ? -4.004 3.580 -7.903 1.00 98.38 266 PRO A N 1
ATOM 1927 C CA . PRO A 1 266 ? -4.631 4.822 -7.441 1.00 98.38 266 PRO A CA 1
ATOM 1928 C C . PRO A 1 266 ? -6.157 4.748 -7.309 1.00 98.38 266 PRO A C 1
ATOM 1930 O O . PRO A 1 266 ? -6.716 5.223 -6.320 1.00 98.38 266 PRO A O 1
ATOM 1933 N N . ARG A 1 267 ? -6.844 4.081 -8.246 1.00 97.31 267 ARG A N 1
ATOM 1934 C CA . ARG A 1 267 ? -8.303 3.879 -8.184 1.00 97.31 267 ARG A CA 1
ATOM 1935 C C . ARG A 1 267 ? -8.687 2.980 -7.006 1.00 97.31 267 ARG A C 1
ATOM 1937 O O . ARG A 1 267 ? -9.646 3.273 -6.292 1.00 97.31 267 ARG A O 1
ATOM 1944 N N . VAL A 1 268 ? -7.914 1.917 -6.763 1.00 96.81 268 VAL A N 1
ATOM 1945 C CA . VAL A 1 268 ? -8.098 1.028 -5.602 1.00 96.81 268 VAL A CA 1
ATOM 1946 C C . VAL A 1 268 ? -7.915 1.805 -4.296 1.00 96.81 268 VAL A C 1
ATOM 1948 O O . VAL A 1 268 ? -8.782 1.751 -3.424 1.00 96.81 268 VAL A O 1
ATOM 1951 N N . MET A 1 269 ? -6.836 2.585 -4.176 1.00 97.69 269 MET A N 1
ATOM 1952 C CA . MET A 1 269 ? -6.584 3.445 -3.014 1.00 97.69 269 MET A CA 1
ATOM 1953 C C . MET A 1 269 ? -7.708 4.466 -2.811 1.00 97.69 269 MET A C 1
ATOM 1955 O O . MET A 1 269 ? -8.144 4.680 -1.682 1.00 97.69 269 MET A O 1
ATOM 1959 N N . ARG A 1 270 ? -8.247 5.043 -3.892 1.00 96.56 270 ARG A N 1
ATOM 1960 C CA . ARG A 1 270 ? -9.372 5.986 -3.842 1.00 96.56 270 ARG A CA 1
ATOM 1961 C C . ARG A 1 270 ? -10.656 5.355 -3.319 1.00 96.56 270 ARG A C 1
ATOM 1963 O O . ARG A 1 270 ? -11.359 5.990 -2.526 1.00 96.56 270 ARG A O 1
ATOM 1970 N N . ALA A 1 271 ? -10.964 4.135 -3.753 1.00 95.25 271 ALA A N 1
ATOM 1971 C CA . ALA A 1 271 ? -12.110 3.390 -3.246 1.00 95.25 271 ALA A CA 1
ATOM 1972 C C . ALA A 1 271 ? -11.934 3.055 -1.763 1.00 95.25 271 ALA A C 1
ATOM 1974 O O . ALA A 1 271 ? -12.830 3.329 -0.973 1.00 95.25 271 ALA A O 1
ATOM 1975 N N . LEU A 1 272 ? -10.756 2.560 -1.368 1.00 95.75 272 LEU A N 1
ATOM 1976 C CA . LEU A 1 272 ? -10.456 2.257 0.033 1.00 95.75 272 LEU A CA 1
ATOM 1977 C C . LEU A 1 272 ? -10.547 3.506 0.918 1.00 95.75 272 LEU A C 1
ATOM 1979 O O . LEU A 1 272 ? -11.185 3.457 1.967 1.00 95.75 272 LEU A O 1
ATOM 1983 N N . ALA A 1 273 ? -9.988 4.638 0.486 1.00 95.06 273 ALA A N 1
ATOM 1984 C CA . ALA A 1 273 ? -10.078 5.904 1.214 1.00 95.06 273 ALA A CA 1
ATOM 1985 C C . ALA A 1 273 ? -11.531 6.405 1.348 1.00 95.06 273 ALA A C 1
ATOM 1987 O O . ALA A 1 273 ? -11.894 6.985 2.369 1.00 95.06 273 ALA A O 1
ATOM 1988 N N . GLY A 1 274 ? -12.382 6.150 0.345 1.00 91.94 274 GLY A N 1
ATOM 1989 C CA . GLY A 1 274 ? -13.802 6.520 0.351 1.00 91.94 274 GLY A CA 1
ATOM 1990 C C . GLY A 1 274 ? -14.659 5.752 1.361 1.00 91.94 274 GLY A C 1
ATOM 1991 O O . GLY A 1 274 ? -15.652 6.289 1.845 1.00 91.94 274 GLY A O 1
ATOM 1992 N N . SER A 1 275 ? -14.261 4.538 1.736 1.00 86.62 275 SER A N 1
ATOM 1993 C CA . SER A 1 275 ? -15.026 3.652 2.631 1.00 86.62 275 SER A CA 1
ATOM 1994 C C . SER A 1 275 ? -14.893 3.992 4.119 1.00 86.62 275 SER A C 1
ATOM 1996 O O . SER A 1 275 ? -15.129 3.149 4.985 1.00 86.62 275 SER A O 1
ATOM 1998 N N . GLY A 1 276 ? -14.481 5.224 4.430 1.00 82.38 276 GLY A N 1
ATOM 1999 C CA . GLY A 1 276 ? -14.172 5.654 5.790 1.00 82.38 276 GLY A CA 1
ATOM 2000 C C . GLY A 1 276 ? -12.893 5.020 6.332 1.00 82.38 276 GLY A C 1
ATOM 2001 O O . GLY A 1 276 ? -12.786 4.831 7.547 1.00 82.38 276 GLY A O 1
ATOM 2002 N N . SER A 1 277 ? -11.953 4.656 5.447 1.00 76.81 277 SER A N 1
ATOM 2003 C CA . SER A 1 277 ? -10.668 4.121 5.888 1.00 76.81 277 SER A CA 1
ATOM 2004 C C . SER A 1 277 ? -9.851 5.193 6.599 1.00 76.81 277 SER A C 1
ATOM 2006 O O . SER A 1 277 ? -9.762 6.326 6.128 1.00 76.81 277 SER A O 1
ATOM 2008 N N . GLY A 1 278 ? -9.252 4.827 7.732 1.00 78.12 278 GLY A N 1
ATOM 2009 C CA . GLY A 1 278 ? -8.578 5.775 8.618 1.00 78.12 278 GLY A CA 1
ATOM 2010 C C . GLY A 1 278 ? -7.314 6.391 8.016 1.00 78.12 278 GLY A C 1
ATOM 2011 O O . GLY A 1 278 ? -7.090 7.591 8.172 1.00 78.12 278 GLY A O 1
ATOM 2012 N N . ARG A 1 279 ? -6.479 5.586 7.343 1.00 93.12 279 ARG A N 1
ATOM 2013 C CA . ARG A 1 279 ? -5.205 6.043 6.767 1.00 93.12 279 ARG A CA 1
ATOM 2014 C C . ARG A 1 279 ? -4.630 5.060 5.751 1.00 93.12 279 ARG A C 1
ATOM 2016 O O . ARG A 1 279 ? -4.736 3.853 5.963 1.00 93.12 279 ARG A O 1
ATOM 2023 N N . ILE A 1 280 ? -3.965 5.560 4.710 1.00 97.38 280 ILE A N 1
ATOM 2024 C CA . ILE A 1 280 ? -3.180 4.745 3.773 1.00 97.38 280 ILE A CA 1
ATOM 2025 C C . ILE A 1 280 ? -1.711 5.154 3.896 1.00 97.38 280 ILE A C 1
ATOM 2027 O O . ILE A 1 280 ? -1.368 6.297 3.606 1.00 97.38 280 ILE A O 1
ATOM 2031 N N . LEU A 1 281 ? -0.851 4.226 4.318 1.00 97.38 281 LEU A N 1
ATOM 2032 C CA . LEU A 1 281 ? 0.599 4.413 4.328 1.00 97.38 281 LEU A CA 1
ATOM 2033 C C . LEU A 1 281 ? 1.232 3.557 3.234 1.00 97.38 281 LEU A C 1
ATOM 2035 O O . LEU A 1 281 ? 1.089 2.334 3.224 1.00 97.38 281 LEU A O 1
ATOM 2039 N N . TYR A 1 282 ? 1.946 4.204 2.322 1.00 98.00 282 TYR A N 1
ATOM 2040 C CA . TYR A 1 282 ? 2.555 3.555 1.171 1.00 98.00 282 TYR A CA 1
ATOM 2041 C C . TYR A 1 282 ? 4.060 3.798 1.141 1.00 98.00 282 TYR A C 1
ATOM 2043 O O . TYR A 1 282 ? 4.518 4.929 1.016 1.00 98.00 282 TYR A O 1
ATOM 2051 N N . CYS A 1 283 ? 4.831 2.723 1.256 1.00 97.19 283 CYS A N 1
ATOM 2052 C CA . CYS A 1 283 ? 6.272 2.737 1.071 1.00 97.19 283 CYS A CA 1
ATOM 2053 C C . CYS A 1 283 ? 6.590 2.583 -0.423 1.00 97.19 283 CYS A C 1
ATOM 2055 O O . CYS A 1 283 ? 6.128 1.638 -1.062 1.00 97.19 283 CYS A O 1
ATOM 2057 N N . HIS A 1 284 ? 7.370 3.496 -0.991 1.00 96.19 284 HIS A N 1
ATOM 2058 C CA . HIS A 1 284 ? 7.642 3.557 -2.423 1.00 96.19 284 HIS A CA 1
ATOM 2059 C C . HIS A 1 284 ? 9.144 3.668 -2.692 1.00 96.19 284 HIS A C 1
ATOM 2061 O O . HIS A 1 284 ? 9.831 4.496 -2.086 1.00 96.19 284 HIS A O 1
ATOM 2067 N N . THR A 1 285 ? 9.645 2.852 -3.622 1.00 94.06 285 THR A N 1
ATOM 2068 C CA . THR A 1 285 ? 11.016 2.966 -4.129 1.00 94.06 285 THR A CA 1
ATOM 2069 C C . THR A 1 285 ? 11.043 3.974 -5.269 1.00 94.06 285 THR A C 1
ATOM 2071 O O . THR A 1 285 ? 10.718 3.626 -6.402 1.00 94.06 285 THR A O 1
ATOM 2074 N N . LYS A 1 286 ? 11.458 5.209 -4.985 1.00 92.38 286 LYS A N 1
ATOM 2075 C CA . LYS A 1 286 ? 11.557 6.258 -6.008 1.00 92.38 286 LYS A CA 1
ATOM 2076 C C . LYS A 1 286 ? 12.639 5.911 -7.028 1.00 92.38 286 LYS A C 1
ATOM 2078 O O . LYS A 1 286 ? 13.676 5.352 -6.661 1.00 92.38 286 LYS A O 1
ATOM 2083 N N . HIS A 1 287 ? 12.425 6.313 -8.277 1.00 91.06 287 HIS A N 1
ATOM 2084 C CA . HIS A 1 287 ? 13.373 6.177 -9.386 1.00 91.06 287 HIS A CA 1
ATOM 2085 C C . HIS A 1 287 ? 13.708 4.732 -9.756 1.00 91.06 287 HIS A C 1
ATOM 2087 O O . HIS A 1 287 ? 14.722 4.469 -10.406 1.00 91.06 287 HIS A O 1
ATOM 2093 N N . ARG A 1 288 ? 12.861 3.771 -9.367 1.00 90.38 288 ARG A N 1
ATOM 2094 C CA . ARG A 1 288 ? 12.985 2.409 -9.891 1.00 90.38 288 ARG A CA 1
ATOM 2095 C C . ARG A 1 288 ? 12.581 2.376 -11.360 1.00 90.38 288 ARG A C 1
ATOM 2097 O O . ARG A 1 288 ? 13.284 1.789 -12.178 1.00 90.38 288 ARG A O 1
ATOM 2104 N N . PHE A 1 289 ? 11.460 3.023 -11.671 1.00 92.94 289 PHE A N 1
ATOM 2105 C CA . PHE A 1 289 ? 10.943 3.186 -13.021 1.00 92.94 289 PHE A CA 1
ATOM 2106 C C . PHE A 1 289 ? 10.288 4.565 -13.139 1.00 92.94 289 PHE A C 1
ATOM 2108 O O . PHE A 1 289 ? 9.078 4.689 -12.975 1.00 92.94 289 PHE A O 1
ATOM 2115 N N . ASP A 1 290 ? 11.076 5.601 -13.440 1.00 92.69 290 ASP A N 1
ATOM 2116 C CA . ASP A 1 290 ? 10.616 7.002 -13.435 1.00 92.69 290 ASP A CA 1
ATOM 2117 C C . ASP A 1 290 ? 9.303 7.233 -14.201 1.00 92.69 290 ASP A C 1
ATOM 2119 O O . ASP A 1 290 ? 8.446 7.993 -13.756 1.00 92.69 290 ASP A O 1
ATOM 2123 N N . THR A 1 291 ? 9.107 6.561 -15.339 1.00 95.50 291 THR A N 1
ATOM 2124 C CA . THR A 1 291 ? 7.867 6.677 -16.120 1.00 95.50 291 THR A CA 1
ATOM 2125 C C . THR A 1 291 ? 6.652 6.148 -15.361 1.00 95.50 291 THR A C 1
ATOM 2127 O O . THR A 1 291 ? 5.600 6.787 -15.381 1.00 95.50 291 THR A O 1
ATOM 2130 N N . HIS A 1 292 ? 6.792 5.020 -14.659 1.00 96.50 292 HIS A N 1
ATOM 2131 C CA . HIS A 1 292 ? 5.721 4.474 -13.831 1.00 96.50 292 HIS A CA 1
ATOM 2132 C C . HIS A 1 292 ? 5.497 5.323 -12.576 1.00 96.50 292 HIS A C 1
ATOM 2134 O O . HIS A 1 292 ? 4.346 5.519 -12.197 1.00 96.50 292 HIS A O 1
ATOM 2140 N N . ASP A 1 293 ? 6.553 5.876 -11.971 1.00 95.31 293 ASP A N 1
ATOM 2141 C CA . ASP A 1 293 ? 6.440 6.777 -10.817 1.00 95.31 293 ASP A CA 1
ATOM 2142 C C . ASP A 1 293 ? 5.637 8.029 -11.205 1.00 95.31 293 ASP A C 1
ATOM 2144 O O . ASP A 1 293 ? 4.632 8.363 -10.573 1.00 95.31 293 ASP A O 1
ATOM 2148 N N . MET A 1 294 ? 6.023 8.691 -12.303 1.00 96.00 294 MET A N 1
ATOM 2149 C CA . MET A 1 294 ? 5.318 9.862 -12.836 1.00 96.00 294 MET A CA 1
ATOM 2150 C C . MET A 1 294 ? 3.848 9.555 -13.134 1.00 96.00 294 MET A C 1
ATOM 2152 O O . MET A 1 294 ? 2.962 10.321 -12.742 1.00 96.00 294 MET A O 1
ATOM 2156 N N . GLN A 1 295 ? 3.578 8.431 -13.805 1.00 97.69 295 GLN A N 1
ATOM 2157 C CA . GLN A 1 295 ? 2.215 8.001 -14.097 1.00 97.69 295 GLN A CA 1
ATOM 2158 C C . GLN A 1 295 ? 1.428 7.757 -12.807 1.00 97.69 295 GLN A C 1
ATOM 2160 O O . GLN A 1 295 ? 0.343 8.315 -12.658 1.00 97.69 295 GLN A O 1
ATOM 2165 N N . PHE A 1 296 ? 1.980 7.005 -11.857 1.00 98.00 296 PHE A N 1
ATOM 2166 C CA . PHE A 1 296 ? 1.343 6.698 -10.579 1.00 98.00 296 PHE A CA 1
ATOM 2167 C C . PHE A 1 296 ? 0.939 7.966 -9.816 1.00 98.00 296 PHE A C 1
ATOM 2169 O O . PHE A 1 296 ? -0.223 8.110 -9.434 1.00 98.00 296 PHE A O 1
ATOM 2176 N N . PHE A 1 297 ? 1.851 8.932 -9.658 1.00 97.75 297 PHE A N 1
ATOM 2177 C CA . PHE A 1 297 ? 1.535 10.188 -8.969 1.00 97.75 297 PHE A CA 1
ATOM 2178 C C . PHE A 1 297 ? 0.512 11.040 -9.732 1.00 97.75 297 PHE A C 1
ATOM 2180 O O . PHE A 1 297 ? -0.369 11.638 -9.109 1.00 97.75 297 PHE A O 1
ATOM 2187 N N . SER A 1 298 ? 0.564 11.061 -11.069 1.00 97.75 298 SER A N 1
ATOM 2188 C CA . SER A 1 298 ? -0.457 11.747 -11.875 1.00 97.75 298 SER A CA 1
ATOM 2189 C C . SER A 1 298 ? -1.847 11.120 -11.702 1.00 97.75 298 SER A C 1
ATOM 2191 O O . SER A 1 298 ? -2.843 11.836 -11.591 1.00 97.75 298 SER A O 1
ATOM 2193 N N . GLN A 1 299 ? -1.912 9.791 -11.596 1.00 98.12 299 GLN A N 1
ATOM 2194 C CA . GLN A 1 299 ? -3.148 9.036 -11.414 1.00 98.12 299 GLN A CA 1
ATOM 2195 C C . GLN A 1 299 ? -3.703 9.165 -9.990 1.00 98.12 299 GLN A C 1
ATOM 2197 O O . GLN A 1 299 ? -4.920 9.240 -9.822 1.00 98.12 299 GLN A O 1
ATOM 2202 N N . LEU A 1 300 ? -2.847 9.274 -8.963 1.00 98.12 300 LEU A N 1
ATOM 2203 C CA . LEU A 1 300 ? -3.279 9.647 -7.608 1.00 98.12 300 LEU A CA 1
ATOM 2204 C C . LEU A 1 300 ? -4.020 10.990 -7.629 1.00 98.12 300 LEU A C 1
ATOM 2206 O O . LEU A 1 300 ? -5.165 11.065 -7.177 1.00 98.12 300 LEU A O 1
ATOM 2210 N N . ALA A 1 301 ? -3.412 12.019 -8.225 1.00 97.75 301 ALA A N 1
ATOM 2211 C CA . ALA A 1 301 ? -4.031 13.337 -8.338 1.00 97.75 301 ALA A CA 1
ATOM 2212 C C . ALA A 1 301 ? -5.344 13.290 -9.142 1.00 97.75 301 ALA A C 1
ATOM 2214 O O . ALA A 1 301 ? -6.352 13.847 -8.707 1.00 97.75 301 ALA A O 1
ATOM 2215 N N . ALA A 1 302 ? -5.369 12.570 -10.270 1.00 97.25 302 ALA A N 1
ATOM 2216 C CA . ALA A 1 302 ? -6.571 12.394 -11.089 1.00 97.25 302 ALA A CA 1
ATOM 2217 C C . ALA A 1 302 ? -7.711 11.682 -10.337 1.00 97.25 302 ALA A C 1
ATOM 2219 O O . ALA A 1 302 ? -8.884 11.986 -10.551 1.00 97.25 302 ALA A O 1
ATOM 2220 N N . CYS A 1 303 ? -7.381 10.779 -9.411 1.00 97.25 303 CYS A N 1
ATOM 2221 C CA . CYS A 1 303 ? -8.351 10.116 -8.541 1.00 97.25 303 CYS A CA 1
ATOM 2222 C C . CYS A 1 303 ? -8.826 10.996 -7.367 1.00 97.25 303 CYS A C 1
ATOM 2224 O O . CYS A 1 303 ? -9.628 10.538 -6.548 1.00 97.25 303 CYS A O 1
ATOM 2226 N N . GLY A 1 304 ? -8.355 12.242 -7.255 1.00 96.94 304 GLY A N 1
ATOM 2227 C CA . GLY A 1 304 ? -8.657 13.124 -6.128 1.00 96.94 304 GLY A CA 1
ATOM 2228 C C . GLY A 1 304 ? -7.987 12.671 -4.830 1.00 96.94 304 GLY A C 1
ATOM 2229 O O . GLY A 1 304 ? -8.564 12.828 -3.754 1.00 96.94 304 GLY A O 1
ATOM 2230 N N . LEU A 1 305 ? -6.808 12.054 -4.929 1.00 97.50 305 LEU A N 1
ATOM 2231 C CA . LEU A 1 305 ? -5.971 11.716 -3.784 1.00 97.50 305 LEU A CA 1
ATOM 2232 C C . LEU A 1 305 ? -4.861 12.752 -3.626 1.00 97.50 305 LEU A C 1
ATOM 2234 O O . LEU A 1 305 ? -4.200 13.129 -4.592 1.00 97.50 305 LEU A O 1
ATOM 2238 N N . GLU A 1 306 ? -4.629 13.174 -2.388 1.00 96.94 306 GLU A N 1
ATOM 2239 C CA . GLU A 1 306 ? -3.412 13.876 -2.002 1.00 96.94 306 GLU A CA 1
ATOM 2240 C C . GLU A 1 306 ? -2.391 12.875 -1.447 1.00 96.94 306 GLU A C 1
ATOM 2242 O O . GLU A 1 306 ? -2.740 11.881 -0.804 1.00 96.94 306 GLU A O 1
ATOM 2247 N N . CYS A 1 307 ? -1.117 13.144 -1.712 1.00 97.25 307 CYS A N 1
ATOM 2248 C CA . CYS A 1 307 ? -0.005 12.285 -1.341 1.00 97.25 307 CYS A CA 1
ATOM 2249 C C . CYS A 1 307 ? 1.055 13.135 -0.645 1.00 97.25 307 CYS A C 1
ATOM 2251 O O . CYS A 1 307 ? 1.595 14.068 -1.241 1.00 97.25 307 CYS A O 1
ATOM 2253 N N . ARG A 1 308 ? 1.344 12.827 0.620 1.00 96.38 308 ARG A N 1
ATOM 2254 C CA . ARG A 1 308 ? 2.310 13.570 1.434 1.00 96.38 308 ARG A CA 1
ATOM 2255 C C . ARG A 1 308 ? 3.411 12.643 1.918 1.00 96.38 308 ARG A C 1
ATOM 2257 O O . ARG A 1 308 ? 3.127 11.650 2.577 1.00 96.38 308 ARG A O 1
ATOM 2264 N N . GLU A 1 309 ? 4.663 12.992 1.647 1.00 95.25 309 GLU A N 1
ATOM 2265 C CA . GLU A 1 309 ? 5.801 12.280 2.232 1.00 95.25 309 GLU A CA 1
ATOM 2266 C C . GLU A 1 309 ? 5.827 12.499 3.755 1.00 95.25 309 GLU A C 1
ATOM 2268 O O . GLU A 1 309 ? 5.636 13.621 4.243 1.00 95.25 309 GLU A O 1
ATOM 2273 N N . VAL A 1 310 ? 6.000 11.418 4.512 1.00 94.44 310 VAL A N 1
ATOM 2274 C CA . VAL A 1 310 ? 6.030 11.425 5.975 1.00 94.44 310 VAL A CA 1
ATOM 2275 C C . VAL A 1 310 ? 7.333 10.826 6.485 1.00 94.44 310 VAL A C 1
ATOM 2277 O O . VAL A 1 310 ? 7.858 9.859 5.937 1.00 94.44 310 VAL A O 1
ATOM 2280 N N . HIS A 1 311 ? 7.837 11.403 7.572 1.00 91.94 311 HIS A N 1
ATOM 2281 C CA . HIS A 1 311 ? 9.077 10.994 8.220 1.00 91.94 311 HIS A CA 1
ATOM 2282 C C . HIS A 1 311 ? 8.842 10.781 9.712 1.00 91.94 311 HIS A C 1
ATOM 2284 O O . HIS A 1 311 ? 7.952 11.393 10.309 1.00 91.94 311 HIS A O 1
ATOM 2290 N N . GLU A 1 312 ? 9.663 9.928 10.319 1.00 89.44 312 GLU A N 1
ATOM 2291 C CA . GLU A 1 312 ? 9.723 9.838 11.771 1.00 89.44 312 GLU A CA 1
ATOM 2292 C C . GLU A 1 312 ? 10.290 11.156 12.331 1.00 89.44 312 GLU A C 1
ATOM 2294 O O . GLU A 1 312 ? 11.376 11.558 11.915 1.00 89.44 312 GLU A O 1
ATOM 2299 N N . PRO A 1 313 ? 9.605 11.837 13.272 1.00 87.19 313 PRO A N 1
ATOM 2300 C CA . PRO A 1 313 ? 10.004 13.175 13.723 1.00 87.19 313 PRO A CA 1
ATOM 2301 C C . PRO A 1 313 ? 11.433 13.282 14.275 1.00 87.19 313 PRO A C 1
ATOM 2303 O O . PRO A 1 313 ? 12.030 14.353 14.229 1.00 87.19 313 PRO A O 1
ATOM 2306 N N . SER A 1 314 ? 11.977 12.191 14.818 1.00 90.06 314 SER A N 1
ATOM 2307 C CA . SER A 1 314 ? 13.323 12.129 15.399 1.00 90.06 314 SER A CA 1
ATOM 2308 C C . SER A 1 314 ? 14.404 11.643 14.432 1.00 90.06 314 SER A C 1
ATOM 2310 O O . SER A 1 314 ? 15.564 11.545 14.829 1.00 90.06 314 SER A O 1
ATOM 2312 N N . VAL A 1 315 ? 14.049 11.309 13.190 1.00 88.81 315 VAL A N 1
ATOM 2313 C CA . VAL A 1 315 ? 14.995 10.829 12.179 1.00 88.81 315 VAL A CA 1
ATOM 2314 C C . VAL A 1 315 ? 15.271 11.965 11.192 1.00 88.81 315 VAL A C 1
ATOM 2316 O O . VAL A 1 315 ? 14.317 12.524 10.649 1.00 88.81 315 VAL A O 1
ATOM 2319 N N . PRO A 1 316 ? 16.546 12.332 10.943 1.00 90.25 316 PRO A N 1
ATOM 2320 C CA . PRO A 1 316 ? 16.878 13.336 9.938 1.00 90.25 316 PRO A CA 1
ATOM 2321 C C . PRO A 1 316 ? 16.259 12.986 8.585 1.00 90.25 316 PRO A C 1
ATOM 2323 O O . PRO A 1 316 ? 16.348 11.839 8.140 1.00 90.25 316 PRO A O 1
ATOM 2326 N N . SER A 1 317 ? 15.648 13.974 7.926 1.00 86.56 317 SER A N 1
ATOM 2327 C CA . SER A 1 317 ? 15.103 13.776 6.585 1.00 86.56 317 SER A CA 1
ATOM 2328 C C . SER A 1 317 ? 16.211 13.312 5.633 1.00 86.56 317 SER A C 1
ATOM 2330 O O . SER A 1 317 ? 17.312 13.876 5.658 1.00 86.56 317 SER A O 1
ATOM 2332 N N . PRO A 1 318 ? 15.945 12.309 4.780 1.00 86.00 318 PRO A N 1
ATOM 2333 C CA . PRO A 1 318 ? 16.882 11.953 3.728 1.00 86.00 318 PRO A CA 1
ATOM 2334 C C . PRO A 1 318 ? 17.086 13.152 2.784 1.00 86.00 318 PRO A C 1
ATOM 2336 O O . PRO A 1 318 ? 16.214 14.022 2.689 1.00 86.00 318 PRO A O 1
ATOM 2339 N N . PRO A 1 319 ? 18.221 13.219 2.066 1.00 86.75 319 PRO A N 1
ATOM 2340 C CA . PRO A 1 319 ? 18.422 14.254 1.060 1.00 86.75 319 PRO A CA 1
ATOM 2341 C C . PRO A 1 319 ? 17.319 14.186 -0.011 1.00 86.75 319 PRO A C 1
ATOM 2343 O O . PRO A 1 319 ? 16.833 13.087 -0.314 1.00 86.75 319 PRO A O 1
ATOM 2346 N N . PRO A 1 320 ? 16.941 15.334 -0.606 1.00 86.00 320 PRO A N 1
ATOM 2347 C CA . PRO A 1 320 ? 15.914 15.374 -1.636 1.00 86.00 320 PRO A CA 1
ATOM 2348 C C . PRO A 1 320 ? 16.303 14.476 -2.810 1.00 86.00 320 PRO A C 1
ATOM 2350 O O . PRO A 1 320 ? 17.480 14.323 -3.142 1.00 86.00 320 PRO A O 1
ATOM 2353 N N . SER A 1 321 ? 15.302 13.862 -3.433 1.00 85.56 321 SER A N 1
ATOM 2354 C CA . SER A 1 321 ? 15.538 13.035 -4.614 1.00 85.56 321 SER A CA 1
ATOM 2355 C C . SER A 1 321 ? 15.915 13.909 -5.813 1.00 85.56 321 SER A C 1
ATOM 2357 O O . SER A 1 321 ? 15.398 15.027 -5.921 1.00 85.56 321 SER A O 1
ATOM 2359 N N . PRO A 1 322 ? 16.801 13.430 -6.703 1.00 88.88 322 PRO A N 1
ATOM 2360 C CA . PRO A 1 322 ? 17.108 14.158 -7.923 1.00 88.88 322 PRO A CA 1
ATOM 2361 C C . PRO A 1 322 ? 15.854 14.277 -8.807 1.00 88.88 322 PRO A C 1
ATOM 2363 O O . PRO A 1 322 ? 14.878 13.542 -8.614 1.00 88.88 322 PRO A O 1
ATOM 2366 N N . PRO A 1 323 ? 15.839 15.209 -9.774 1.00 88.69 323 PRO A N 1
ATOM 2367 C CA . PRO A 1 323 ? 14.746 15.284 -10.732 1.00 88.69 323 PRO A CA 1
ATOM 2368 C C . PRO A 1 323 ? 14.573 13.946 -11.484 1.00 88.69 323 PRO A C 1
ATOM 2370 O O . PRO A 1 323 ? 15.558 13.247 -11.721 1.00 88.69 323 PRO A O 1
ATOM 2373 N N . PRO A 1 324 ? 13.347 13.566 -11.884 1.00 88.75 324 PRO A N 1
ATOM 2374 C CA . PRO A 1 324 ? 13.134 12.354 -12.673 1.00 88.75 324 PRO A CA 1
ATOM 2375 C C . PRO A 1 324 ? 13.983 12.342 -13.951 1.00 88.75 324 PRO A C 1
ATOM 2377 O O . PRO A 1 324 ? 14.189 13.390 -14.569 1.00 88.75 324 PRO A O 1
ATOM 2380 N N . LEU A 1 325 ? 14.421 11.154 -14.374 1.00 89.62 325 LEU A N 1
ATOM 2381 C CA . LEU A 1 325 ? 15.171 10.902 -15.609 1.00 89.62 325 LEU A CA 1
ATOM 2382 C C . LEU A 1 325 ? 16.577 11.530 -15.667 1.00 89.62 325 LEU A C 1
ATOM 2384 O O . LEU A 1 325 ? 17.174 11.567 -16.744 1.00 89.62 325 LEU A O 1
ATOM 2388 N N . THR A 1 326 ? 17.130 12.020 -14.551 1.00 88.75 326 THR A N 1
ATOM 2389 C CA . THR A 1 326 ? 18.493 12.588 -14.537 1.00 88.75 326 THR A CA 1
ATOM 2390 C C . THR A 1 326 ? 19.576 11.580 -14.170 1.00 88.75 326 THR A C 1
ATOM 2392 O O . THR A 1 326 ? 20.703 11.712 -14.639 1.00 88.75 326 THR A O 1
ATOM 2395 N N . GLU A 1 327 ? 19.260 10.581 -13.344 1.00 86.00 327 GLU A N 1
ATOM 2396 C CA . GLU A 1 327 ? 20.215 9.577 -12.865 1.00 86.00 327 GLU A CA 1
ATOM 2397 C C . GLU A 1 327 ? 19.660 8.166 -13.080 1.00 86.00 327 GLU A C 1
ATOM 2399 O O . GLU A 1 327 ? 18.525 7.866 -12.716 1.00 86.00 327 GLU A O 1
ATOM 2404 N N . LEU A 1 328 ? 20.472 7.281 -13.665 1.00 70.19 328 LEU A N 1
ATOM 2405 C CA . LEU A 1 328 ? 20.162 5.857 -13.746 1.00 70.19 328 LEU A CA 1
ATOM 2406 C C . LEU A 1 328 ? 20.522 5.251 -12.383 1.00 70.19 328 LEU A C 1
ATOM 2408 O O . LEU A 1 328 ? 21.699 5.028 -12.111 1.00 70.19 328 LEU A O 1
ATOM 2412 N N . PHE A 1 329 ? 19.524 5.011 -11.533 1.00 71.38 329 PHE A N 1
ATOM 2413 C CA . PHE A 1 329 ? 19.691 4.479 -10.171 1.00 71.38 329 PHE A CA 1
ATOM 2414 C C . PHE A 1 329 ? 20.362 5.454 -9.191 1.00 71.38 329 PHE A C 1
ATOM 2416 O O . PHE A 1 329 ? 21.436 5.150 -8.662 1.00 71.38 329 PHE A O 1
ATOM 2423 N N . PRO A 1 330 ? 19.735 6.607 -8.891 1.00 77.00 330 PRO A N 1
ATOM 2424 C CA . PRO A 1 330 ? 20.166 7.376 -7.730 1.00 77.00 330 PRO A CA 1
ATOM 2425 C C . PRO A 1 330 ? 20.124 6.472 -6.493 1.00 77.00 330 PRO A C 1
ATOM 2427 O O . PRO A 1 330 ? 19.286 5.566 -6.437 1.00 77.00 330 PRO A O 1
ATOM 2430 N N . ASP A 1 331 ? 21.008 6.703 -5.515 1.00 76.12 331 ASP A N 1
ATOM 2431 C CA . ASP A 1 331 ? 21.045 5.932 -4.263 1.00 76.12 331 ASP A CA 1
ATOM 2432 C C . ASP A 1 331 ? 19.617 5.699 -3.753 1.00 76.12 331 ASP A C 1
ATOM 2434 O O . ASP A 1 331 ? 18.959 6.651 -3.321 1.00 76.12 331 ASP A O 1
ATOM 2438 N N . MET A 1 332 ? 19.142 4.449 -3.853 1.00 62.56 332 MET A N 1
ATOM 2439 C CA . MET A 1 332 ? 17.717 4.111 -3.785 1.00 62.56 332 MET A CA 1
ATOM 2440 C C . MET A 1 332 ? 17.031 4.842 -2.632 1.00 62.56 332 MET A C 1
ATOM 2442 O O . MET A 1 332 ? 17.361 4.644 -1.459 1.00 62.56 332 MET A O 1
ATOM 2446 N N . ARG A 1 333 ? 16.082 5.718 -2.971 1.00 82.56 333 ARG A N 1
ATOM 2447 C CA . ARG A 1 333 ? 15.330 6.495 -1.988 1.00 82.56 333 ARG A CA 1
ATOM 2448 C C . ARG A 1 333 ? 14.010 5.792 -1.737 1.00 82.56 333 ARG A C 1
ATOM 2450 O O . ARG A 1 333 ? 13.114 5.794 -2.578 1.00 82.56 333 ARG A O 1
ATOM 2457 N N . ILE A 1 334 ? 13.913 5.188 -0.563 1.00 91.62 334 ILE A N 1
ATOM 2458 C CA . ILE A 1 334 ? 12.641 4.734 -0.024 1.00 91.62 334 ILE A CA 1
ATOM 2459 C C . ILE A 1 334 ? 11.955 5.939 0.609 1.00 91.62 334 ILE A C 1
ATOM 2461 O O . ILE A 1 334 ? 12.525 6.582 1.491 1.00 91.62 334 ILE A O 1
ATOM 2465 N N . ALA A 1 335 ? 10.743 6.236 0.156 1.00 93.94 335 ALA A N 1
ATOM 2466 C CA . ALA A 1 335 ? 9.876 7.241 0.755 1.00 93.94 335 ALA A CA 1
ATOM 2467 C C . ALA A 1 335 ? 8.617 6.575 1.305 1.00 93.94 335 ALA A C 1
ATOM 2469 O O . ALA A 1 335 ? 8.128 5.591 0.747 1.00 93.94 335 ALA A O 1
ATOM 2470 N N . VAL A 1 336 ? 8.082 7.119 2.395 1.00 95.81 336 VAL A N 1
ATOM 2471 C CA . VAL A 1 336 ? 6.781 6.711 2.929 1.00 95.81 336 VAL A CA 1
ATOM 2472 C C . VAL A 1 336 ? 5.797 7.837 2.681 1.00 95.81 336 VAL A C 1
ATOM 2474 O O . VAL A 1 336 ? 6.044 8.982 3.050 1.00 95.81 336 VAL A O 1
ATOM 2477 N N . TYR A 1 337 ? 4.673 7.501 2.068 1.00 97.25 337 TYR A N 1
ATOM 2478 C CA . TYR A 1 337 ? 3.612 8.426 1.724 1.00 97.25 337 TYR A CA 1
ATOM 2479 C C . TYR A 1 337 ? 2.374 8.165 2.570 1.00 97.25 337 TYR A C 1
ATOM 2481 O O . TYR A 1 337 ? 1.930 7.029 2.710 1.00 97.25 337 TYR A O 1
ATOM 2489 N N . ASP A 1 338 ? 1.808 9.239 3.104 1.00 96.94 338 ASP A N 1
ATOM 2490 C CA . ASP A 1 338 ? 0.456 9.290 3.641 1.00 96.94 338 ASP A CA 1
ATOM 2491 C C . ASP A 1 338 ? -0.490 9.720 2.517 1.00 96.94 338 ASP A C 1
ATOM 2493 O O . ASP A 1 338 ? -0.377 10.834 1.993 1.00 96.94 338 ASP A O 1
ATOM 2497 N N . ILE A 1 339 ? -1.373 8.808 2.110 1.00 97.69 339 ILE A N 1
ATOM 2498 C CA . ILE A 1 339 ? -2.289 8.986 0.981 1.00 97.69 339 ILE A CA 1
ATOM 2499 C C . ILE A 1 339 ? -3.719 9.085 1.513 1.00 97.69 339 ILE A C 1
ATOM 2501 O O . ILE A 1 339 ? -4.183 8.233 2.274 1.00 97.69 339 ILE A O 1
ATOM 2505 N N . ARG A 1 340 ? -4.438 10.129 1.099 1.00 96.50 340 ARG A N 1
ATOM 2506 C CA . ARG A 1 340 ? -5.802 10.423 1.567 1.00 96.50 340 ARG A CA 1
ATOM 2507 C C . ARG A 1 340 ? -6.608 11.157 0.498 1.00 96.50 340 ARG A C 1
ATOM 2509 O O . ARG A 1 340 ? -6.055 11.602 -0.503 1.00 96.50 340 ARG A O 1
ATOM 2516 N N . LEU A 1 341 ? -7.923 11.253 0.688 1.00 96.56 341 LEU A N 1
ATOM 2517 C CA . LEU A 1 341 ? -8.782 12.057 -0.187 1.00 96.56 341 LEU A CA 1
ATOM 2518 C C . LEU A 1 341 ? -8.386 13.530 -0.090 1.00 96.56 341 LEU A C 1
ATOM 2520 O O . LEU A 1 341 ? -8.214 14.032 1.018 1.00 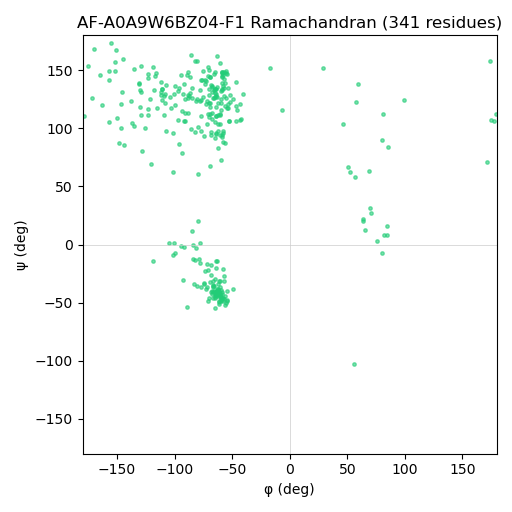96.56 341 LEU A O 1
ATOM 2524 N N . ALA A 1 342 ? -8.288 14.208 -1.231 1.00 95.00 342 ALA A N 1
ATOM 2525 C CA . ALA A 1 342 ? -8.189 15.660 -1.253 1.00 95.00 342 ALA A CA 1
ATOM 2526 C C . ALA A 1 342 ? -9.480 16.262 -0.664 1.00 95.00 342 ALA A C 1
ATOM 2528 O O . ALA A 1 342 ? -10.582 15.872 -1.064 1.00 95.00 342 ALA A O 1
ATOM 2529 N N . GLY A 1 343 ? -9.322 17.138 0.333 1.00 87.19 343 GLY A N 1
ATOM 2530 C CA . GLY A 1 343 ? -10.416 17.834 1.023 1.00 87.19 343 GLY A CA 1
ATOM 2531 C C . GLY A 1 343 ? -10.918 19.081 0.310 1.00 87.19 343 GLY A C 1
ATOM 2532 O O . GLY A 1 343 ? -10.217 19.574 -0.602 1.00 87.19 343 GLY A O 1
#

Nearest PDB structures (foldseek):
  3jwi-assembly2_B  TM=6.821E-01  e=6.481E-02  Acetivibrio thermocellus ATCC 27405

Solvent-accessible surface area (backbone atoms only — not comparable to full-atom values): 22756 Å² total; per-residue (Å²): 115,52,74,86,72,55,61,73,42,75,61,34,31,38,37,29,49,59,36,60,73,37,62,67,59,55,51,47,30,54,74,33,77,44,42,56,33,36,40,35,20,19,33,59,76,94,44,42,34,61,52,27,48,50,46,48,62,77,45,52,87,45,73,45,37,91,36,53,47,76,46,80,48,50,48,64,66,50,30,54,49,52,53,52,51,51,54,59,62,69,58,63,69,80,71,74,79,78,74,76,83,78,81,93,78,93,76,93,77,84,88,79,82,90,79,79,94,73,86,81,84,93,74,86,71,80,84,72,84,80,79,79,90,76,84,94,78,82,83,93,73,84,83,82,80,80,74,81,77,74,78,73,82,76,88,73,81,83,82,77,89,74,81,83,75,82,81,81,80,76,86,75,83,80,85,74,86,90,73,87,88,76,84,88,83,94,84,80,91,81,87,88,81,90,74,87,81,81,79,82,76,85,76,83,88,78,85,89,82,88,87,84,82,90,85,84,87,86,89,81,90,79,92,76,93,75,84,84,75,84,72,78,73,78,65,72,75,80,60,71,58,71,48,77,42,69,32,52,33,37,37,36,53,65,68,70,85,46,69,62,36,14,56,23,42,33,49,46,52,42,44,38,45,67,40,67,30,66,43,33,44,36,36,40,61,54,65,76,50,47,70,44,52,54,45,26,55,53,35,25,47,73,56,46,34,40,76,40,83,59,74,62,92,90,52,83,79,74,79,83,78,76,68,84,87,74,59,93,66,59,83,78,45,76,45,38,28,46,43,43,70,58,129

InterPro domains:
  IPR019410 Lysine methyltransferase [PF10294] (10-77)
  IPR019410 Lysine methyltransferase [PF10294] (244-300)
  IPR019410 Lysine methyltransferase [PTHR14614] (10-83)
  IPR029063 S-adenosyl-L-methionine-dependent methyltransferase superfamily [G3DSA:3.40.50.150] (3-318)
  IPR029063 S-adenosyl-L-methionine-dependent methyltransferase superfamily [SSF53335] (9-76)

Secondary structure (DSSP, 8-state):
-TTTTTTTSTTEEEEEES-TT-HHHHHHHHH-TTEEEEEEEE-SGGGHHHHHHHHHHHHTTSTTGGGEEEEE--HHHHHHHHHHHHHHHHT------------------PPPPPPP-------------PPPP------------------PPP----PPPPPPPPP--------------PPPP------------PPPPPPP------------------------------------HHHHS--SEEEEES--SSHHHHHHHHHHHHHHHHTT---EEEEEEETSSHHHHHHHHHHHHHTTEEEEEE--TTSPPPPPPPPTTSSSS-S-EEEEEEEEE--

Organism: NCBI:txid330485

pLDDT: mean 70.98, std 26.74, range [24.77, 98.62]

Foldseek 3Di:
DCVVLVLQDAAAFEEEDACQQVVVQVVSQLVRVRHQAYEYEHAPPPNSQVNNQVSLVVCCPHRRSVRYDYDYDDLVVQLVVLVVVVVVVVPPPPPPPPDPDDDDDDDDDDDDDDDDPDDDDPDPPDDPPDDDDDDPDDDDDDDDDPDPPPPDDDDDDDDDDDDDDDDDDDPDPDDDDDDDDDDDDDDDDDDDDDDDDDDDDDDDDDDDDDDDDDDDDDDDDDDDDDDDDPPPPPVVPPDPVQLLDAHQEYEYEAQFDDPSSLARVLSVVLSNQVNNHNWYKYKHFPQPPLVSVVSNVVNNVVSQKDKDWDDDPPDDDDPDDDPHPPDNCDPTDITMIIIHGHD

Mean predicted aligned error: 16.61 Å